Protein AF-A0A9P8PKA0-F1 (afdb_monomer_lite)

Secondary structure (DSSP, 8-state):
-HHHHHHHHHHHHHHH-SS-TTHHHHHHHHHHHHHHHHHHHHHHTTSS-TTSHHHHHHHHHHHHHHHHHHHHHHHHHHHTTTSS-TT-HHHHHHHHHHHHHHHHHHHHHHHHHHTT--TTS-TT--HHHHIIIIIIHHHHHHHHHHHHHHIIIIISS--HHHHHHHHHHHHHHHHHHHHHHTSHHHHHHHTTTS--HHHHHHHHHHHHHHHHHHHHHHHS--HHHHHHH-SEETTTEEHHHHHHT--

Radius of gyration: 20.78 Å; chains: 1; bounding box: 60×28×64 Å

Organism: NCBI:txid460523

InterPro domains:
  IPR022057 Chitin synthase export chaperone [PF12271] (3-225)
  IPR022057 Chitin synthase export chaperone [PTHR35329] (3-225)

Sequence (247 aa):
MSSLIVALMIIYNVRLRYTAVGRKEMLTFFWSFIMFTVSCIVVDTGVSPSGSSTYAYFVSFQIAMNGVCCWTLFFAGLSSLNLWDDGSLHTMAAMFGSSFGVFVLNYVVAILTFNNWTSIINTAETIPLFVLYFIFNGLLLFMYLLCQLFICFVTLVLNWWAIEALCLSVFFFVAAECLLYVFSYDICTSLSHYADGLIFSTLSNLFAIMMVYKYWDIITFDDDEYIRYTEVVPGVGYKEEAQALLN

Foldseek 3Di:
DVLLVVLVVLLVVLVVADQFQLSVLVNVLSVLVNQLVVLCCCLVVPVPPPPDPCNLQSVLQNLLSLQLNLLSLLLSLVSLVVPDDTPDPVSVVCSVVVSVVSSCQSSVLSSCLVVVVDPVQDVVCNPVNCCSRPVVSVVSNVSSLVSQVCCCVPVVPNDPVLVVLLVLLVVLQVVLVCLQPPCQVVVCVVVVNPDGSNVVSVVSNSSSVVSVSVSSVVSRDRPVVCLVPPQADVPQGGSVSVVVVVD

Structure (mmCIF, N/CA/C/O backbone):
data_AF-A0A9P8PKA0-F1
#
_entry.id   AF-A0A9P8PKA0-F1
#
loop_
_atom_site.group_PDB
_atom_site.id
_atom_site.type_symbol
_atom_site.label_atom_id
_atom_site.label_alt_id
_atom_site.label_comp_id
_atom_site.label_asym_id
_atom_site.label_entity_id
_atom_site.label_seq_id
_atom_site.pdbx_PDB_ins_code
_atom_site.Cartn_x
_atom_site.Cartn_y
_atom_site.Cartn_z
_atom_site.occupancy
_atom_site.B_iso_or_equiv
_atom_site.auth_seq_id
_atom_site.auth_comp_id
_atom_site.auth_asym_id
_atom_site.auth_atom_id
_atom_site.pdbx_PDB_model_num
ATOM 1 N N . MET A 1 1 ? -3.137 9.121 -12.135 1.00 58.59 1 MET A N 1
ATOM 2 C CA . MET A 1 1 ? -3.670 10.433 -11.683 1.00 58.59 1 MET A CA 1
ATOM 3 C C . MET A 1 1 ? -4.997 10.307 -10.936 1.00 58.59 1 MET A C 1
ATOM 5 O O . MET A 1 1 ? -5.113 10.892 -9.868 1.00 58.59 1 MET A O 1
ATOM 9 N N . SER A 1 2 ? -5.971 9.532 -11.431 1.00 69.19 2 SER A N 1
ATOM 10 C CA . SER A 1 2 ? -7.252 9.266 -10.742 1.00 69.19 2 SER A CA 1
ATOM 11 C C . SER A 1 2 ? -7.089 8.699 -9.323 1.00 69.19 2 SER A C 1
ATOM 13 O O . SER A 1 2 ? -7.818 9.092 -8.416 1.00 69.19 2 SER A O 1
ATOM 15 N N . SER A 1 3 ? -6.081 7.853 -9.105 1.00 77.44 3 SER A N 1
ATOM 16 C CA . SER A 1 3 ? -5.769 7.259 -7.801 1.00 77.44 3 SER A CA 1
ATOM 17 C C . SER A 1 3 ? -5.413 8.270 -6.705 1.00 77.44 3 SER A C 1
ATOM 19 O O . SER A 1 3 ? -5.780 8.055 -5.555 1.00 77.44 3 SER A O 1
ATOM 21 N N . LEU A 1 4 ? -4.770 9.397 -7.039 1.00 83.12 4 LEU A N 1
ATOM 22 C CA . LEU A 1 4 ? -4.415 10.427 -6.051 1.00 83.12 4 LEU A CA 1
ATOM 23 C C . LEU A 1 4 ? -5.645 11.154 -5.510 1.00 83.12 4 LEU A C 1
ATOM 25 O O . LEU A 1 4 ? -5.743 11.388 -4.310 1.00 83.12 4 LEU A O 1
ATOM 29 N N . ILE A 1 5 ? -6.589 11.496 -6.389 1.00 84.12 5 ILE A N 1
ATOM 30 C CA . ILE A 1 5 ? -7.813 12.211 -6.006 1.00 84.12 5 ILE A CA 1
ATOM 31 C C . ILE A 1 5 ? -8.643 11.336 -5.065 1.00 84.12 5 ILE A C 1
ATOM 33 O O . ILE A 1 5 ? -9.076 11.793 -4.010 1.00 84.12 5 ILE A O 1
ATOM 37 N N . VAL A 1 6 ? -8.812 10.061 -5.422 1.00 83.81 6 VAL A N 1
ATOM 38 C CA . VAL A 1 6 ? -9.551 9.096 -4.602 1.00 83.81 6 VAL A CA 1
ATOM 39 C C . VAL A 1 6 ? -8.832 8.836 -3.277 1.00 83.81 6 VAL A C 1
ATOM 41 O O . VAL A 1 6 ? -9.482 8.848 -2.237 1.00 83.81 6 VAL A O 1
ATOM 44 N N . ALA A 1 7 ? -7.502 8.690 -3.269 1.00 82.38 7 ALA A N 1
ATOM 45 C CA . ALA A 1 7 ? -6.740 8.531 -2.028 1.00 82.38 7 ALA A CA 1
ATOM 46 C C . ALA A 1 7 ? -6.883 9.747 -1.094 1.00 82.38 7 ALA A C 1
ATOM 48 O O . ALA A 1 7 ? -7.086 9.580 0.106 1.00 82.38 7 ALA A O 1
ATOM 49 N N . LEU A 1 8 ? -6.848 10.972 -1.629 1.00 85.81 8 LEU A N 1
ATOM 50 C CA . LEU A 1 8 ? -7.075 12.191 -0.844 1.00 85.81 8 LEU A CA 1
ATOM 51 C C . LEU A 1 8 ? -8.503 12.267 -0.288 1.00 85.81 8 LEU A C 1
ATOM 53 O O . LEU A 1 8 ? -8.685 12.647 0.868 1.00 85.81 8 LEU A O 1
ATOM 57 N N . MET A 1 9 ? -9.505 11.871 -1.079 1.00 83.88 9 MET A N 1
ATOM 58 C CA . MET A 1 9 ? -10.894 11.776 -0.624 1.00 83.88 9 MET A CA 1
ATOM 59 C C . MET A 1 9 ? -11.046 10.749 0.506 1.00 83.88 9 MET A C 1
ATOM 61 O O . MET A 1 9 ? -11.699 11.033 1.507 1.00 83.88 9 MET A O 1
ATOM 65 N N . ILE A 1 10 ? -10.404 9.584 0.387 1.00 84.00 10 ILE A N 1
ATOM 66 C CA . ILE A 1 10 ? -10.392 8.559 1.436 1.00 84.00 10 ILE A CA 1
ATOM 67 C C . ILE A 1 10 ? -9.754 9.110 2.715 1.00 84.00 10 ILE A C 1
ATOM 69 O O . ILE A 1 10 ? -10.352 9.007 3.781 1.00 84.00 10 ILE A O 1
ATOM 73 N N . ILE A 1 11 ? -8.592 9.766 2.626 1.00 83.69 11 ILE A N 1
ATOM 74 C CA . ILE A 1 11 ? -7.935 10.377 3.795 1.00 83.69 11 ILE A CA 1
ATOM 75 C C . ILE A 1 11 ? -8.840 11.416 4.461 1.00 83.69 11 ILE A C 1
ATOM 77 O O . ILE A 1 11 ? -8.885 11.486 5.690 1.00 83.69 11 ILE A O 1
ATOM 81 N N . TYR A 1 12 ? -9.558 12.219 3.674 1.00 82.12 12 TYR A N 1
ATOM 82 C CA . TYR A 1 12 ? -10.531 13.165 4.209 1.00 82.12 12 TYR A CA 1
ATOM 83 C C . TYR A 1 12 ? -11.628 12.444 5.004 1.00 82.12 12 TYR A C 1
ATOM 85 O O . TYR A 1 12 ? -11.850 12.792 6.161 1.00 82.12 12 TYR A O 1
ATOM 93 N N . ASN A 1 13 ? -12.231 11.390 4.447 1.00 81.38 13 ASN A N 1
ATOM 94 C CA . ASN A 1 13 ? -13.275 10.616 5.127 1.00 81.38 13 ASN A CA 1
ATOM 95 C C . ASN A 1 13 ? -12.764 9.918 6.398 1.00 81.38 13 ASN A C 1
ATOM 97 O O . ASN A 1 13 ? -13.424 9.963 7.431 1.00 81.38 13 ASN A O 1
ATOM 101 N N . VAL A 1 14 ? -11.559 9.343 6.367 1.00 79.81 14 VAL A N 1
ATOM 102 C CA . VAL A 1 14 ? -10.935 8.707 7.542 1.00 79.81 14 VAL A CA 1
ATOM 103 C C . VAL A 1 14 ? -10.695 9.723 8.665 1.00 79.81 14 VAL A C 1
ATOM 105 O O . VAL A 1 14 ? -10.833 9.397 9.842 1.00 79.81 14 VAL A O 1
ATOM 108 N N . ARG A 1 15 ? -10.350 10.975 8.331 1.00 78.69 15 ARG A N 1
ATOM 109 C CA . ARG A 1 15 ? -10.137 12.038 9.328 1.00 78.69 15 ARG A CA 1
ATOM 110 C C . ARG A 1 15 ? -11.421 12.514 10.000 1.00 78.69 15 ARG A C 1
ATOM 112 O O . ARG A 1 15 ? -11.329 13.026 11.113 1.00 78.69 15 ARG A O 1
ATOM 119 N N . LEU A 1 16 ? -12.572 12.363 9.345 1.00 72.94 16 LEU A N 1
ATOM 120 C CA . LEU A 1 16 ? -13.867 12.742 9.913 1.00 72.94 16 LEU A CA 1
ATOM 121 C C . LEU A 1 16 ? -14.305 11.806 11.051 1.00 72.94 16 LEU A C 1
ATOM 123 O O . LEU A 1 16 ? -15.065 12.237 11.913 1.00 72.94 16 LEU A O 1
ATOM 127 N N . ARG A 1 17 ? -13.797 10.566 11.099 1.00 68.06 17 ARG A N 1
ATOM 128 C CA . ARG A 1 17 ? -14.057 9.623 12.197 1.00 68.06 17 ARG A CA 1
ATOM 129 C C . ARG A 1 17 ? -13.023 9.815 13.312 1.00 68.06 17 ARG A C 1
ATOM 131 O O . ARG A 1 17 ? -11.819 9.640 13.096 1.00 68.06 17 ARG A O 1
ATOM 138 N N . TYR A 1 18 ? -13.458 10.230 14.504 1.00 58.41 18 TYR A N 1
ATOM 139 C CA . TYR A 1 18 ? -12.552 10.568 15.617 1.00 58.41 18 TYR A CA 1
ATOM 140 C C . TYR A 1 18 ? -12.293 9.416 16.592 1.00 58.41 18 TYR A C 1
ATOM 142 O O . TYR A 1 18 ? -11.209 9.375 17.176 1.00 58.41 18 TYR A O 1
ATOM 150 N N . THR A 1 19 ? -13.238 8.485 16.699 1.00 59.94 19 THR A N 1
ATOM 151 C CA . THR A 1 19 ? -13.269 7.351 17.641 1.00 59.94 19 THR A CA 1
ATOM 152 C C . THR A 1 19 ? -12.829 6.024 17.027 1.00 59.94 19 THR A C 1
ATOM 154 O O . THR A 1 19 ? -12.662 5.046 17.740 1.00 59.94 19 THR A O 1
ATOM 157 N N . ALA A 1 20 ? -12.586 5.991 15.715 1.00 67.69 20 ALA A N 1
ATOM 158 C CA . ALA A 1 20 ? -12.213 4.778 15.001 1.00 67.69 20 ALA A CA 1
ATOM 159 C C . ALA A 1 20 ? -10.889 4.158 15.505 1.00 67.69 20 ALA A C 1
ATOM 161 O O . ALA A 1 20 ? -9.826 4.797 15.492 1.00 67.69 20 ALA A O 1
ATOM 162 N N . VAL A 1 21 ? -10.970 2.884 15.889 1.00 71.50 21 VAL A N 1
ATOM 163 C CA . VAL A 1 21 ? -9.862 1.995 16.270 1.00 71.50 21 VAL A CA 1
ATOM 164 C C . VAL A 1 21 ? -8.869 1.853 15.102 1.00 71.50 21 VAL A C 1
ATOM 166 O O . VAL A 1 21 ? -9.261 1.772 13.937 1.00 71.50 21 VAL A O 1
ATOM 169 N N . GLY A 1 22 ? -7.560 1.887 15.374 1.00 76.31 22 GLY A N 1
ATOM 170 C CA . GLY A 1 22 ? -6.522 1.730 14.338 1.00 76.31 22 GLY A CA 1
ATOM 171 C C . GLY A 1 22 ? -6.449 2.849 13.279 1.00 76.31 22 GLY A C 1
ATOM 172 O O . GLY A 1 22 ? -5.840 2.688 12.215 1.00 76.31 22 GLY A O 1
ATOM 173 N N . ARG A 1 23 ? -7.085 4.006 13.518 1.00 84.75 23 ARG A N 1
ATOM 174 C CA . ARG A 1 23 ? -7.153 5.112 12.544 1.00 84.75 23 ARG A CA 1
ATOM 175 C C . ARG A 1 23 ? -5.784 5.669 12.154 1.00 84.75 23 ARG A C 1
ATOM 177 O O . ARG A 1 23 ? -5.586 6.034 10.995 1.00 84.75 23 ARG A O 1
ATOM 184 N N . LYS A 1 24 ? -4.850 5.820 13.099 1.00 86.12 24 LYS A N 1
ATOM 185 C CA . LYS A 1 24 ? -3.539 6.443 12.815 1.00 86.12 24 LYS A CA 1
ATOM 186 C C . LYS A 1 24 ? -2.675 5.527 11.945 1.00 86.12 24 LYS A C 1
ATOM 188 O O . LYS A 1 24 ? -1.977 5.999 11.048 1.00 86.12 24 LYS A O 1
ATOM 193 N N . GLU A 1 25 ? -2.766 4.230 12.190 1.00 89.00 25 GLU A N 1
ATOM 194 C CA . GLU A 1 25 ? -2.115 3.148 11.468 1.00 89.00 25 GLU A CA 1
ATOM 195 C C . GLU A 1 25 ? -2.636 3.118 10.024 1.00 89.00 25 GLU A C 1
ATOM 197 O O . GLU A 1 25 ? -1.858 3.237 9.075 1.00 89.00 25 GLU A O 1
ATOM 202 N N . MET A 1 26 ? -3.963 3.101 9.854 1.00 89.06 26 MET A N 1
ATOM 203 C CA . MET A 1 26 ? -4.600 3.114 8.535 1.00 89.06 26 MET A CA 1
ATOM 204 C C . MET A 1 26 ? -4.335 4.420 7.761 1.00 89.06 26 MET A C 1
ATOM 206 O O . MET A 1 26 ? -4.060 4.398 6.561 1.00 89.06 26 MET A O 1
ATOM 210 N N . LEU A 1 27 ? -4.330 5.578 8.433 1.00 90.06 27 LEU A N 1
ATOM 211 C CA . LEU A 1 27 ? -3.917 6.844 7.812 1.00 90.06 27 LEU A CA 1
ATOM 212 C C . LEU A 1 27 ? -2.480 6.779 7.295 1.00 90.06 27 LEU A C 1
ATOM 214 O O . LEU A 1 27 ? -2.195 7.306 6.220 1.00 90.06 27 LEU A O 1
ATOM 218 N N . THR A 1 28 ? -1.577 6.152 8.047 1.00 91.06 28 THR A N 1
ATOM 219 C CA . THR A 1 28 ? -0.174 6.036 7.645 1.00 91.06 28 THR A CA 1
ATOM 220 C C . THR A 1 28 ? -0.032 5.152 6.404 1.00 91.06 28 THR A C 1
ATOM 222 O O . THR A 1 28 ? 0.705 5.527 5.494 1.00 91.06 28 THR A O 1
ATOM 225 N N . PHE A 1 29 ? -0.816 4.073 6.290 1.00 93.06 29 PHE A N 1
ATOM 226 C CA . PHE A 1 29 ? -0.927 3.293 5.051 1.00 93.06 29 PHE A CA 1
ATOM 227 C C . PHE A 1 29 ? -1.373 4.152 3.854 1.00 93.06 29 PHE A C 1
ATOM 229 O O . PHE A 1 29 ? -0.699 4.163 2.822 1.00 93.06 29 PHE A O 1
ATOM 236 N N . PHE A 1 30 ? -2.453 4.935 3.979 1.00 92.00 30 PHE A N 1
ATOM 237 C CA . PHE A 1 30 ? -2.916 5.783 2.871 1.00 92.00 30 PHE A CA 1
ATOM 238 C C . PHE A 1 30 ? -1.900 6.867 2.480 1.00 92.00 30 PHE A C 1
ATOM 240 O O . PHE A 1 30 ? -1.757 7.177 1.295 1.00 92.00 30 PHE A O 1
ATOM 247 N N . TRP A 1 31 ? -1.144 7.413 3.437 1.00 91.88 31 TRP A N 1
ATOM 248 C CA . TRP A 1 31 ? -0.029 8.316 3.135 1.00 91.88 31 TRP A CA 1
ATOM 249 C C . TRP A 1 31 ? 1.098 7.614 2.373 1.00 91.88 31 TRP A C 1
ATOM 251 O O . TRP A 1 31 ? 1.592 8.160 1.382 1.00 91.88 31 TRP A O 1
ATOM 261 N N . SER A 1 32 ? 1.476 6.397 2.773 1.00 92.69 32 SER A N 1
ATOM 262 C CA . SER A 1 32 ? 2.447 5.578 2.038 1.00 92.69 32 SER A CA 1
ATOM 263 C C . SER A 1 32 ? 1.963 5.247 0.622 1.00 92.69 32 SER A C 1
ATOM 265 O O . SER A 1 32 ? 2.745 5.337 -0.323 1.00 92.69 32 SER A O 1
ATOM 267 N N . PHE A 1 33 ? 0.670 4.966 0.441 1.00 92.38 33 PHE A N 1
ATOM 268 C CA . PHE A 1 33 ? 0.066 4.725 -0.872 1.00 92.38 33 PHE A CA 1
ATOM 269 C C . PHE A 1 33 ? 0.106 5.960 -1.788 1.00 92.38 33 PHE A C 1
ATOM 271 O O . PHE A 1 33 ? 0.378 5.835 -2.986 1.00 92.38 33 PHE A O 1
ATOM 278 N N . ILE A 1 34 ? -0.102 7.167 -1.247 1.00 92.06 34 ILE A N 1
ATOM 279 C CA . ILE A 1 34 ? 0.075 8.415 -2.009 1.00 92.06 34 ILE A CA 1
ATOM 280 C C . ILE A 1 34 ? 1.529 8.567 -2.452 1.00 92.06 34 ILE A C 1
ATOM 282 O O . ILE A 1 34 ? 1.776 8.831 -3.628 1.00 92.06 34 ILE A O 1
ATOM 286 N N . MET A 1 35 ? 2.491 8.361 -1.549 1.00 92.06 35 MET A N 1
ATOM 287 C CA . MET A 1 35 ? 3.918 8.450 -1.881 1.00 92.06 35 MET A CA 1
ATOM 288 C C . MET A 1 35 ? 4.318 7.438 -2.960 1.00 92.06 35 MET A C 1
ATOM 290 O O . MET A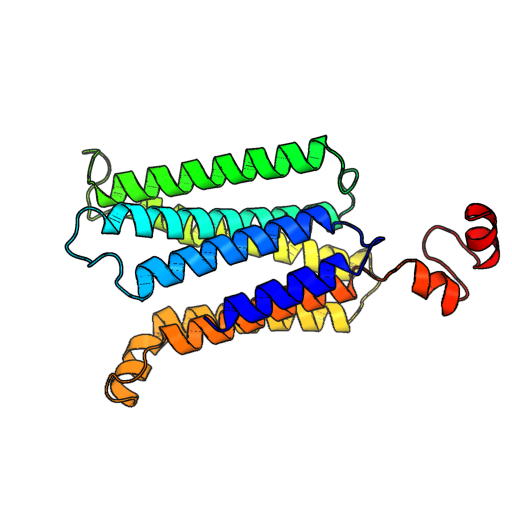 1 35 ? 5.026 7.789 -3.907 1.00 92.06 35 MET A O 1
ATOM 294 N N . PHE A 1 36 ? 3.811 6.207 -2.872 1.00 92.75 36 PHE A N 1
ATOM 295 C CA . PHE A 1 36 ? 3.975 5.193 -3.910 1.00 92.75 36 PHE A CA 1
ATOM 296 C C . PHE A 1 36 ? 3.377 5.651 -5.247 1.00 92.75 36 PHE A C 1
ATOM 298 O O . PHE A 1 36 ? 4.070 5.654 -6.260 1.00 92.75 36 PHE A O 1
ATOM 305 N N . THR A 1 37 ? 2.135 6.138 -5.247 1.00 91.56 37 THR A N 1
ATOM 306 C CA . THR A 1 37 ? 1.452 6.607 -6.463 1.00 91.56 37 THR A CA 1
ATOM 307 C C . THR A 1 37 ? 2.188 7.771 -7.130 1.00 91.56 37 THR A C 1
ATOM 309 O O . THR A 1 37 ? 2.315 7.798 -8.353 1.00 91.56 37 THR A O 1
ATOM 312 N N . VAL A 1 38 ? 2.694 8.731 -6.349 1.00 90.69 38 VAL A N 1
ATOM 313 C CA . VAL A 1 38 ? 3.516 9.837 -6.866 1.00 90.69 38 VAL A CA 1
ATOM 314 C C . VAL A 1 38 ? 4.794 9.299 -7.509 1.00 90.69 38 VAL A C 1
ATOM 316 O O . VAL A 1 38 ? 5.161 9.746 -8.593 1.00 90.69 38 VAL A O 1
ATOM 319 N N . SER A 1 39 ? 5.431 8.304 -6.889 1.00 90.00 39 SER A N 1
ATOM 320 C CA . SER A 1 39 ? 6.635 7.659 -7.429 1.00 90.00 39 SER A CA 1
ATOM 321 C C . SER A 1 39 ? 6.361 6.954 -8.757 1.00 90.00 39 SER A C 1
ATOM 323 O O . SER A 1 39 ? 7.117 7.148 -9.705 1.00 90.00 39 SER A O 1
ATOM 325 N N . CYS A 1 40 ? 5.253 6.210 -8.857 1.00 89.56 40 CYS A N 1
ATOM 326 C CA . CYS A 1 40 ? 4.830 5.582 -10.110 1.00 89.56 40 CYS A CA 1
ATOM 327 C C . CYS A 1 40 ? 4.601 6.625 -11.202 1.00 89.56 40 CYS A C 1
ATOM 329 O O . CYS A 1 40 ? 5.108 6.464 -12.298 1.00 89.56 40 CYS A O 1
ATOM 331 N N . ILE A 1 41 ? 3.933 7.748 -10.903 1.00 88.19 41 ILE A N 1
ATOM 332 C CA . ILE A 1 41 ? 3.726 8.808 -11.903 1.00 88.19 41 ILE A CA 1
ATOM 333 C C . ILE A 1 41 ? 5.065 9.324 -12.435 1.00 88.19 41 ILE A C 1
ATOM 335 O O . ILE A 1 41 ? 5.197 9.475 -13.645 1.00 88.19 41 ILE A O 1
ATOM 339 N N . VAL A 1 42 ? 6.055 9.571 -11.572 1.00 87.19 42 VAL A N 1
ATOM 340 C CA . VAL A 1 42 ? 7.383 10.055 -11.994 1.00 87.19 42 VAL A CA 1
ATOM 341 C C . VAL A 1 42 ? 8.073 9.062 -12.935 1.00 87.19 42 VAL A C 1
ATOM 343 O O . VAL A 1 42 ? 8.665 9.480 -13.932 1.00 87.19 42 VAL A O 1
ATOM 346 N N . VAL A 1 43 ? 7.983 7.763 -12.646 1.00 86.38 43 VAL A N 1
ATOM 347 C CA . VAL A 1 43 ? 8.599 6.711 -13.467 1.00 86.38 43 VAL A CA 1
ATOM 348 C C . VAL A 1 43 ? 7.813 6.485 -14.764 1.00 86.38 43 VAL A C 1
ATOM 350 O O . VAL A 1 43 ? 8.389 6.561 -15.848 1.00 86.38 43 VAL A O 1
ATOM 353 N N . ASP A 1 44 ? 6.496 6.306 -14.674 1.00 83.19 44 ASP A N 1
ATOM 354 C CA . ASP A 1 44 ? 5.621 5.921 -15.787 1.00 83.19 44 ASP A CA 1
ATOM 355 C C . ASP A 1 44 ? 5.414 7.052 -16.807 1.00 83.19 44 ASP A C 1
ATOM 357 O O . ASP A 1 44 ? 5.218 6.792 -17.992 1.00 83.19 44 ASP A O 1
ATOM 361 N N . THR A 1 45 ? 5.479 8.324 -16.389 1.00 82.06 45 THR A N 1
ATOM 362 C CA . THR A 1 45 ? 5.405 9.466 -17.327 1.00 82.06 45 THR A CA 1
ATOM 363 C C . THR A 1 45 ? 6.736 9.782 -18.012 1.00 82.06 45 THR A C 1
ATOM 365 O O . THR A 1 45 ? 6.814 10.731 -18.791 1.00 82.06 45 THR A O 1
ATOM 368 N N . GLY A 1 46 ? 7.785 8.993 -17.760 1.00 73.56 46 GLY A N 1
ATOM 369 C CA . GLY A 1 46 ? 9.072 9.144 -18.435 1.00 73.56 46 GLY A CA 1
ATOM 370 C C . GLY A 1 46 ? 9.846 10.399 -18.026 1.00 73.56 46 GLY A C 1
ATOM 371 O O . GLY A 1 46 ? 10.708 10.848 -18.781 1.00 73.56 46 GLY A O 1
ATOM 372 N N . VAL A 1 47 ? 9.583 10.960 -16.833 1.00 79.50 47 VAL A N 1
ATOM 373 C CA . VAL A 1 47 ? 10.370 12.084 -16.274 1.00 79.50 47 VAL A CA 1
ATOM 374 C C . VAL A 1 47 ? 11.849 11.702 -16.171 1.00 79.50 47 VAL A C 1
ATOM 376 O O . VAL A 1 47 ? 12.728 12.543 -16.356 1.00 79.50 47 VAL A O 1
ATOM 379 N N . SER A 1 48 ? 12.129 10.419 -15.928 1.00 75.94 48 SER A N 1
ATOM 380 C CA . SER A 1 48 ? 13.456 9.835 -16.085 1.00 75.94 48 SER A CA 1
ATOM 381 C C . SER A 1 48 ? 13.466 8.875 -17.280 1.00 75.94 48 SER A C 1
ATOM 383 O O . SER A 1 48 ? 12.837 7.820 -17.207 1.00 75.94 48 SER A O 1
ATOM 385 N N . PRO A 1 49 ? 14.161 9.207 -18.384 1.00 79.69 49 PRO A N 1
ATOM 386 C CA . PRO A 1 49 ? 14.306 8.295 -19.512 1.00 79.69 49 PRO A CA 1
ATOM 387 C C . PRO A 1 49 ? 15.031 7.015 -19.092 1.00 79.69 49 PRO A C 1
ATOM 389 O O . PRO A 1 49 ? 16.027 7.082 -18.372 1.00 79.69 49 PRO A O 1
ATOM 392 N N . SER A 1 50 ? 14.604 5.867 -19.616 1.00 72.06 50 SER A N 1
ATOM 393 C CA . SER A 1 50 ? 15.166 4.541 -19.302 1.00 72.06 50 SER A CA 1
ATOM 394 C C . SER A 1 50 ? 16.659 4.374 -19.629 1.00 72.06 50 SER A C 1
ATOM 396 O O . SER A 1 50 ? 17.295 3.453 -19.128 1.00 72.06 50 SER A O 1
ATOM 398 N N . GLY A 1 51 ? 17.238 5.271 -20.436 1.00 72.56 51 GLY A N 1
ATOM 399 C CA . GLY A 1 51 ? 18.679 5.325 -20.720 1.00 72.56 51 GLY A CA 1
ATOM 400 C C . GLY A 1 51 ? 19.499 6.220 -19.780 1.00 72.56 51 GLY A C 1
ATOM 401 O O . GLY A 1 51 ? 20.717 6.289 -19.924 1.00 72.56 51 GLY A O 1
ATOM 402 N N . SER A 1 52 ? 18.864 6.941 -18.849 1.00 81.19 52 SER A N 1
ATOM 403 C CA . SER A 1 52 ? 19.552 7.819 -17.898 1.00 81.19 52 SER A CA 1
ATOM 404 C C . SER A 1 52 ? 20.008 7.051 -16.660 1.00 81.19 52 SER A C 1
ATOM 406 O O . SER A 1 52 ? 19.280 6.211 -16.134 1.00 81.19 52 SER A O 1
ATOM 408 N N . SER A 1 53 ? 21.167 7.417 -16.108 1.00 79.81 53 SER A N 1
ATOM 409 C CA . SER A 1 53 ? 21.635 6.895 -14.816 1.00 79.81 53 SER A CA 1
ATOM 410 C C . SER A 1 53 ? 20.662 7.193 -13.671 1.00 79.81 53 SER A C 1
ATOM 412 O O . SER A 1 53 ? 20.626 6.461 -12.686 1.00 79.81 53 SER A O 1
ATOM 414 N N . THR A 1 54 ? 19.835 8.237 -13.797 1.00 84.94 54 THR A N 1
ATOM 415 C CA . THR A 1 54 ? 18.844 8.610 -12.779 1.00 84.94 54 THR A CA 1
ATOM 416 C C . THR A 1 54 ? 17.658 7.639 -12.716 1.00 84.94 54 THR A C 1
ATOM 418 O O . THR A 1 54 ? 17.016 7.540 -11.671 1.00 84.94 54 THR A O 1
ATOM 421 N N . TYR A 1 55 ? 17.390 6.881 -13.785 1.00 85.94 55 TYR A N 1
ATOM 422 C CA . TYR A 1 55 ? 16.240 5.975 -13.868 1.00 85.94 55 TYR A CA 1
ATOM 423 C C . TYR A 1 55 ? 16.286 4.895 -12.783 1.00 85.94 55 TYR A C 1
ATOM 425 O O . TYR A 1 55 ? 15.307 4.680 -12.069 1.00 85.94 55 TYR A O 1
ATOM 433 N N . ALA A 1 56 ? 17.463 4.300 -12.572 1.00 86.56 56 ALA A N 1
ATOM 434 C CA . ALA A 1 56 ? 17.683 3.280 -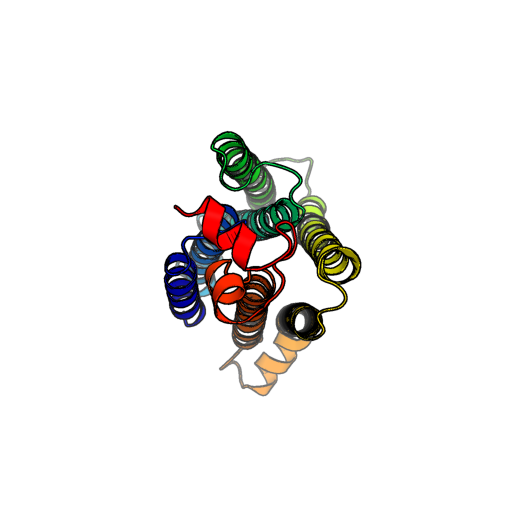11.550 1.00 86.56 56 ALA A CA 1
ATOM 435 C C . ALA A 1 56 ? 17.312 3.760 -10.135 1.00 86.56 56 ALA A C 1
ATOM 437 O O . ALA A 1 56 ? 16.747 2.997 -9.352 1.00 86.56 56 ALA A O 1
ATOM 438 N N . TYR A 1 57 ? 17.583 5.027 -9.808 1.00 89.25 57 TYR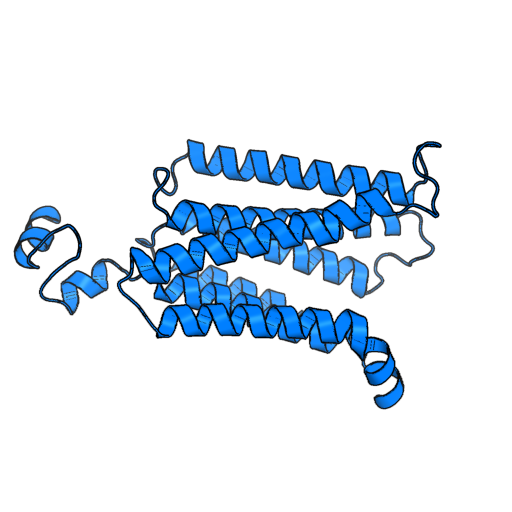 A N 1
ATOM 439 C CA . TYR A 1 57 ? 17.276 5.597 -8.494 1.00 89.25 57 TYR A CA 1
ATOM 440 C C . TYR A 1 57 ? 15.769 5.769 -8.284 1.00 89.25 57 TYR A C 1
ATOM 442 O O . TYR A 1 57 ? 15.250 5.398 -7.232 1.00 89.25 57 TYR A O 1
ATOM 450 N N . PHE A 1 58 ? 15.055 6.284 -9.289 1.00 90.69 58 PHE A N 1
ATOM 451 C CA . PHE A 1 58 ? 13.605 6.474 -9.201 1.00 90.69 58 PHE A CA 1
ATOM 452 C C . PHE A 1 58 ? 12.844 5.146 -9.174 1.00 90.69 58 PHE A C 1
ATOM 454 O O . PHE A 1 58 ? 11.935 4.985 -8.361 1.00 90.69 58 PHE A O 1
ATOM 461 N N . VAL A 1 59 ? 13.257 4.166 -9.980 1.00 90.12 59 VAL A N 1
ATOM 462 C CA . VAL A 1 59 ? 12.657 2.823 -9.958 1.00 90.12 59 VAL A CA 1
ATOM 463 C C . VAL A 1 59 ? 12.937 2.119 -8.629 1.00 90.12 59 VAL A C 1
ATOM 465 O O . VAL A 1 59 ? 12.030 1.537 -8.038 1.00 90.12 59 VAL A O 1
ATOM 468 N N . SER A 1 60 ? 14.158 2.229 -8.092 1.00 90.81 60 SER A N 1
ATOM 469 C CA . SER A 1 60 ? 14.481 1.686 -6.762 1.00 90.81 60 SER A CA 1
ATOM 470 C C . SER A 1 60 ? 13.618 2.309 -5.666 1.00 90.81 60 SER A C 1
ATOM 472 O O . SER A 1 60 ? 13.167 1.612 -4.758 1.00 90.81 60 SER A O 1
ATOM 474 N N . PHE A 1 61 ? 13.348 3.614 -5.758 1.00 93.12 61 PHE A N 1
ATOM 475 C CA . PHE A 1 61 ? 12.460 4.316 -4.834 1.00 93.12 61 PHE A CA 1
ATOM 476 C C . PHE A 1 61 ? 11.011 3.826 -4.941 1.00 93.12 61 PHE A C 1
ATOM 478 O O . PHE A 1 61 ? 10.382 3.556 -3.919 1.00 93.12 61 PHE A O 1
ATOM 485 N N . GLN A 1 62 ? 10.494 3.649 -6.159 1.00 92.81 62 GLN A N 1
ATOM 486 C CA . GLN A 1 62 ? 9.157 3.101 -6.405 1.00 92.81 62 GLN A CA 1
ATOM 487 C C . GLN A 1 62 ? 9.010 1.683 -5.832 1.00 92.81 62 GLN A C 1
ATOM 489 O O . GLN A 1 62 ? 8.032 1.397 -5.140 1.00 92.81 62 GLN A O 1
ATOM 494 N N . ILE A 1 63 ? 10.001 0.814 -6.059 1.00 92.25 63 ILE A N 1
ATOM 495 C CA . ILE A 1 63 ? 10.049 -0.551 -5.511 1.00 92.25 63 ILE A CA 1
ATOM 496 C C . ILE A 1 63 ? 10.053 -0.521 -3.978 1.00 92.25 63 ILE A C 1
ATOM 498 O O . ILE A 1 63 ? 9.290 -1.247 -3.339 1.00 92.25 63 ILE A O 1
ATOM 502 N N . ALA A 1 64 ? 10.865 0.350 -3.378 1.00 94.06 64 ALA A N 1
ATOM 503 C CA . ALA A 1 64 ? 10.924 0.498 -1.931 1.00 94.06 64 ALA A CA 1
ATOM 504 C C . ALA A 1 64 ? 9.600 0.996 -1.339 1.00 94.06 64 ALA A C 1
ATOM 506 O O . ALA A 1 64 ? 9.140 0.460 -0.330 1.00 94.06 64 ALA A O 1
ATOM 507 N N . MET A 1 65 ? 8.948 1.961 -1.990 1.00 94.50 65 MET A N 1
ATOM 508 C CA . MET A 1 65 ? 7.634 2.454 -1.574 1.00 94.50 65 MET A CA 1
ATOM 509 C C . MET A 1 65 ? 6.539 1.389 -1.692 1.00 94.50 65 MET A C 1
ATOM 511 O O . MET A 1 65 ? 5.657 1.351 -0.836 1.00 94.50 65 MET A O 1
ATOM 515 N N . ASN A 1 66 ? 6.617 0.483 -2.673 1.00 93.81 66 ASN A N 1
ATOM 516 C CA . ASN A 1 66 ? 5.701 -0.658 -2.752 1.00 93.81 66 ASN A CA 1
ATOM 517 C C . ASN A 1 66 ? 5.818 -1.567 -1.515 1.00 93.81 66 ASN A C 1
ATOM 519 O O . ASN A 1 66 ? 4.814 -1.919 -0.896 1.00 93.81 66 ASN A O 1
ATOM 523 N N . GLY A 1 67 ? 7.051 -1.884 -1.104 1.00 93.75 67 GLY A N 1
ATOM 524 C CA . GLY A 1 67 ? 7.299 -2.690 0.095 1.00 93.75 67 GLY A CA 1
ATOM 525 C C . GLY A 1 67 ? 6.819 -2.014 1.381 1.00 93.75 67 GLY A C 1
ATOM 526 O O . GLY A 1 67 ? 6.201 -2.655 2.230 1.00 93.75 67 GLY A O 1
ATOM 527 N N . VAL A 1 68 ? 7.019 -0.697 1.506 1.00 95.56 68 VAL A N 1
ATOM 528 C CA . VAL A 1 68 ? 6.480 0.095 2.627 1.00 95.56 68 VAL A CA 1
ATOM 529 C C . VAL A 1 68 ? 4.952 0.082 2.642 1.00 95.56 68 VAL A C 1
ATOM 531 O O . VAL A 1 68 ? 4.351 -0.029 3.708 1.00 95.56 68 VAL A O 1
ATOM 534 N N . CYS A 1 69 ? 4.310 0.171 1.477 1.00 94.31 69 CYS A N 1
ATOM 535 C CA . CYS A 1 69 ? 2.855 0.104 1.356 1.00 94.31 69 CYS A CA 1
ATOM 536 C C . CYS A 1 69 ? 2.320 -1.249 1.858 1.00 94.31 69 CYS A C 1
ATOM 538 O O . CYS A 1 69 ? 1.423 -1.290 2.697 1.00 94.31 69 CYS A O 1
ATOM 540 N N . CYS A 1 70 ? 2.941 -2.357 1.437 1.00 94.62 70 CYS A N 1
ATOM 541 C CA . CYS A 1 70 ? 2.572 -3.701 1.894 1.00 94.62 70 CYS A CA 1
ATOM 542 C C . CYS A 1 70 ? 2.808 -3.884 3.403 1.00 94.62 70 CYS A C 1
ATOM 544 O O . CYS A 1 70 ? 1.970 -4.456 4.100 1.00 94.62 70 CYS A O 1
ATOM 546 N N . TRP A 1 71 ? 3.923 -3.364 3.926 1.00 95.31 71 TRP A N 1
ATOM 547 C CA . TRP A 1 71 ? 4.249 -3.436 5.352 1.00 95.31 71 TRP A CA 1
ATOM 548 C C . TRP A 1 71 ? 3.286 -2.626 6.220 1.00 95.31 71 TRP A C 1
ATOM 550 O O . TRP A 1 71 ? 2.793 -3.129 7.226 1.00 95.31 71 TRP A O 1
ATOM 560 N N . THR A 1 72 ? 2.992 -1.384 5.835 1.00 94.25 72 THR A N 1
ATOM 561 C CA . THR A 1 72 ? 2.067 -0.523 6.586 1.00 94.25 72 THR A CA 1
ATOM 562 C C . THR A 1 72 ? 0.639 -1.061 6.554 1.00 94.25 72 THR A C 1
ATOM 564 O O . THR A 1 72 ? -0.042 -0.986 7.575 1.00 94.25 72 THR A O 1
ATOM 567 N N . LEU A 1 73 ? 0.211 -1.683 5.447 1.00 93.69 73 LEU A N 1
ATOM 568 C CA . LEU A 1 73 ? -1.071 -2.388 5.371 1.00 93.69 73 LEU A CA 1
ATOM 569 C C . LEU A 1 73 ? -1.120 -3.589 6.321 1.00 93.69 73 LEU A C 1
ATOM 571 O O . LEU A 1 73 ? -2.070 -3.737 7.087 1.00 93.69 73 LEU A O 1
ATOM 575 N N . PHE A 1 74 ? -0.078 -4.424 6.307 1.00 93.81 74 PHE A N 1
ATOM 576 C CA . PHE A 1 74 ? 0.041 -5.556 7.223 1.00 93.81 74 PHE A CA 1
ATOM 577 C C . PHE A 1 74 ? 0.019 -5.106 8.687 1.00 93.81 74 PHE A C 1
ATOM 579 O O . PHE A 1 74 ? -0.742 -5.650 9.485 1.00 93.81 74 PHE A O 1
ATOM 586 N N . PHE A 1 75 ? 0.783 -4.067 9.028 1.00 92.06 75 PHE A N 1
ATOM 587 C CA . PHE A 1 75 ? 0.835 -3.516 10.379 1.00 92.06 75 PHE A CA 1
ATOM 588 C C . PHE A 1 75 ? -0.523 -2.955 10.831 1.00 92.06 75 PHE A C 1
ATOM 590 O O . PHE A 1 75 ? -0.960 -3.244 11.942 1.00 92.06 75 PHE A O 1
ATOM 597 N N . ALA A 1 76 ? -1.227 -2.222 9.960 1.00 89.56 76 ALA A N 1
ATOM 598 C CA . ALA A 1 76 ? -2.589 -1.753 10.232 1.00 89.56 76 ALA A CA 1
ATOM 599 C C . ALA A 1 76 ? -3.577 -2.919 10.423 1.00 89.56 76 ALA A C 1
ATOM 601 O O . ALA A 1 76 ? -4.519 -2.835 11.208 1.00 89.56 76 ALA A O 1
ATOM 602 N N . GLY A 1 77 ? -3.351 -4.046 9.742 1.00 87.19 77 GLY A N 1
ATOM 603 C CA . GLY A 1 77 ? -4.141 -5.248 9.973 1.00 87.19 77 GLY A CA 1
ATOM 604 C C . GLY A 1 77 ? -3.853 -5.941 11.301 1.00 87.19 77 GLY A C 1
ATOM 605 O O . GLY A 1 77 ? -4.776 -6.453 11.927 1.00 87.19 77 GLY A O 1
ATOM 606 N N . LEU A 1 78 ? -2.602 -5.915 11.764 1.00 87.75 78 LEU A N 1
ATOM 607 C CA . LEU A 1 78 ? -2.238 -6.436 13.081 1.00 87.75 78 LEU A CA 1
ATOM 608 C C . LEU A 1 78 ? -2.793 -5.578 14.223 1.00 87.75 78 LEU A C 1
ATOM 610 O O . LEU A 1 78 ? -3.190 -6.140 15.240 1.00 87.75 78 LEU A O 1
ATOM 614 N N . SER A 1 79 ? -2.858 -4.250 14.071 1.00 84.12 79 SER A N 1
ATOM 615 C CA . SER A 1 79 ? -3.468 -3.393 15.102 1.00 84.12 79 SER A CA 1
ATOM 616 C C . SER A 1 79 ? -4.954 -3.709 15.287 1.00 84.12 79 SER A C 1
ATOM 618 O O . SER A 1 79 ? -5.452 -3.694 16.403 1.00 84.12 79 SER A O 1
ATOM 620 N N . SER A 1 80 ? -5.633 -4.150 14.222 1.00 78.19 80 SER A N 1
ATOM 621 C CA . SER A 1 80 ? -7.041 -4.577 14.272 1.00 78.19 80 SER A CA 1
ATOM 622 C C . SER A 1 80 ? -7.284 -5.824 15.149 1.00 78.19 80 SER A C 1
ATOM 624 O O . SER A 1 80 ? -8.429 -6.152 15.449 1.00 78.19 80 SER A O 1
ATOM 626 N N . LEU A 1 81 ? -6.228 -6.538 15.568 1.00 80.06 81 LEU A N 1
ATOM 627 C CA . LEU A 1 81 ? -6.305 -7.676 16.495 1.00 80.06 81 LEU A CA 1
ATOM 628 C C . LEU A 1 81 ? -6.234 -7.263 17.978 1.00 80.06 81 LEU A C 1
ATOM 630 O O . LEU A 1 81 ? -6.205 -8.145 18.835 1.00 80.06 81 LEU A O 1
ATOM 634 N N . ASN A 1 82 ? -6.177 -5.962 18.294 1.00 78.88 82 ASN A N 1
ATOM 635 C CA . ASN A 1 82 ? -6.006 -5.435 19.656 1.00 78.88 82 ASN A CA 1
ATOM 636 C C . ASN A 1 82 ? -4.780 -6.019 20.391 1.00 78.88 82 ASN A C 1
ATOM 638 O O . ASN A 1 82 ? -4.798 -6.208 21.606 1.00 78.88 82 ASN A O 1
ATOM 642 N N . LEU A 1 83 ? -3.704 -6.348 19.660 1.00 73.19 83 LEU A N 1
ATOM 643 C CA . LEU A 1 83 ? -2.478 -6.907 20.254 1.00 73.19 83 LEU A CA 1
ATOM 644 C C . LEU A 1 83 ? -1.686 -5.872 21.068 1.00 73.19 83 LEU A C 1
ATOM 646 O O . LEU A 1 83 ? -0.906 -6.247 21.944 1.00 73.19 83 LEU A O 1
ATOM 650 N N . TRP A 1 84 ? -1.869 -4.586 20.766 1.00 77.06 84 TRP A N 1
ATOM 651 C CA . TRP A 1 84 ? -1.218 -3.460 21.432 1.00 77.06 84 TRP A CA 1
ATOM 652 C C . TRP A 1 84 ? -2.196 -2.296 21.545 1.00 77.06 84 TRP A C 1
ATOM 654 O O . TRP A 1 84 ? -3.152 -2.222 20.778 1.00 77.06 84 TRP A O 1
ATOM 664 N N . ASP A 1 85 ? -1.909 -1.363 22.450 1.00 76.06 85 ASP A N 1
ATOM 665 C CA . ASP A 1 85 ? -2.711 -0.151 22.599 1.00 76.06 85 ASP A CA 1
ATOM 666 C C . ASP A 1 85 ? -2.674 0.690 21.311 1.00 76.06 85 ASP A C 1
ATOM 668 O O . ASP A 1 85 ? -1.609 1.170 20.880 1.00 76.06 85 ASP A O 1
ATOM 672 N N . ASP A 1 86 ? -3.846 0.876 20.705 1.00 68.00 86 ASP A N 1
ATOM 673 C CA . ASP A 1 86 ? -4.013 1.617 19.458 1.00 68.00 86 ASP A CA 1
ATOM 674 C C . ASP A 1 86 ? -3.543 3.063 19.578 1.00 68.00 86 ASP A C 1
ATOM 676 O O . ASP A 1 86 ? -3.816 3.776 20.549 1.00 68.00 86 ASP A O 1
ATOM 680 N N . GLY A 1 87 ? -2.826 3.542 18.560 1.00 69.44 87 GLY A N 1
ATOM 681 C CA . GLY A 1 87 ? -2.403 4.936 18.492 1.00 69.44 87 GLY A CA 1
ATOM 682 C C . GLY A 1 87 ? -1.443 5.388 19.599 1.00 69.44 87 GLY A C 1
ATOM 683 O O . GLY A 1 87 ? -1.181 6.601 19.681 1.00 69.44 87 GLY A O 1
ATOM 684 N N . SER A 1 88 ? -0.912 4.455 20.402 1.00 84.31 88 SER A N 1
ATOM 685 C CA . SER A 1 88 ? 0.166 4.684 21.364 1.00 84.31 88 SER A CA 1
ATOM 686 C C . SER A 1 88 ? 1.415 5.204 20.653 1.00 84.31 88 SER A C 1
ATOM 688 O O . SER A 1 88 ? 1.741 4.804 19.530 1.00 84.31 88 SER A O 1
ATOM 690 N N . LEU A 1 89 ? 2.144 6.108 21.313 1.00 85.25 89 LEU A N 1
ATOM 691 C CA . LEU A 1 89 ? 3.373 6.689 20.766 1.00 85.25 89 LEU A CA 1
ATOM 692 C C . LEU A 1 89 ? 4.413 5.603 20.450 1.00 85.25 89 LEU A C 1
ATOM 694 O O . LEU A 1 89 ? 5.121 5.699 19.449 1.00 85.25 89 LEU A O 1
ATOM 698 N N . HIS A 1 90 ? 4.458 4.547 21.266 1.00 85.62 90 HIS A N 1
ATOM 699 C CA . HIS A 1 90 ? 5.348 3.408 21.058 1.00 85.62 90 HIS A CA 1
ATOM 700 C C . HIS A 1 90 ? 4.986 2.622 19.793 1.00 85.62 90 HIS A C 1
ATOM 702 O O . HIS A 1 90 ? 5.870 2.338 18.986 1.00 85.62 90 HIS A O 1
ATOM 708 N N . THR A 1 91 ? 3.699 2.338 19.581 1.00 85.69 91 THR A N 1
ATOM 709 C CA . THR A 1 91 ? 3.194 1.618 18.401 1.00 85.69 91 THR A CA 1
ATOM 710 C C . THR A 1 91 ? 3.454 2.408 17.120 1.00 85.69 91 THR A C 1
ATOM 712 O O . THR A 1 91 ? 3.992 1.870 16.155 1.00 85.69 91 THR A O 1
ATOM 715 N N . MET A 1 92 ? 3.181 3.716 17.135 1.00 88.12 92 MET A N 1
ATOM 716 C CA . MET A 1 92 ? 3.473 4.608 16.008 1.00 88.12 92 MET A CA 1
ATOM 717 C C . MET A 1 92 ? 4.971 4.667 15.697 1.00 88.12 92 MET A C 1
ATOM 719 O O . MET A 1 92 ? 5.372 4.542 14.541 1.00 88.12 92 MET A O 1
ATOM 723 N N . ALA A 1 93 ? 5.820 4.822 16.716 1.00 90.00 93 ALA A N 1
ATOM 724 C CA . ALA A 1 93 ? 7.267 4.851 16.527 1.00 90.00 93 ALA A CA 1
ATOM 725 C C . ALA A 1 93 ? 7.798 3.519 15.972 1.00 90.00 93 ALA A C 1
ATOM 727 O O . ALA A 1 93 ? 8.631 3.524 15.065 1.00 90.00 93 ALA A O 1
ATOM 728 N N . ALA A 1 94 ? 7.285 2.386 16.460 1.00 89.88 94 ALA A N 1
ATOM 729 C CA . ALA A 1 94 ? 7.620 1.064 15.941 1.00 89.88 94 ALA A CA 1
ATOM 730 C C . ALA A 1 94 ? 7.173 0.898 14.481 1.00 89.88 94 ALA A C 1
ATOM 732 O O . ALA A 1 94 ? 7.933 0.377 13.662 1.00 89.88 94 ALA A O 1
ATOM 733 N N . MET A 1 95 ? 5.987 1.394 14.124 1.00 90.38 95 MET A N 1
ATOM 734 C CA . MET A 1 95 ? 5.473 1.375 12.756 1.00 90.38 95 MET A CA 1
ATOM 735 C C . MET A 1 95 ? 6.354 2.197 11.809 1.00 90.38 95 MET A C 1
ATOM 737 O O . MET A 1 95 ? 6.771 1.690 10.767 1.00 90.38 95 MET A O 1
ATOM 741 N N . PHE A 1 96 ? 6.696 3.438 12.167 1.00 92.75 96 PHE A N 1
ATOM 742 C CA . PHE A 1 96 ? 7.572 4.276 11.343 1.00 92.75 96 PHE A CA 1
ATOM 743 C C . PHE A 1 96 ? 8.992 3.708 11.249 1.00 92.75 96 PHE A C 1
ATOM 745 O O . PHE A 1 96 ? 9.557 3.661 10.157 1.00 92.75 96 PHE A O 1
ATOM 752 N N . GLY A 1 97 ? 9.553 3.227 12.362 1.00 93.25 97 GLY A N 1
ATOM 753 C CA . GLY A 1 97 ? 10.887 2.628 12.396 1.00 93.25 97 GLY A CA 1
ATOM 754 C C . GLY A 1 97 ? 10.986 1.355 11.552 1.00 93.25 97 GLY A C 1
ATOM 755 O O . GLY A 1 97 ? 11.907 1.216 10.748 1.00 93.25 97 GLY A O 1
ATOM 756 N N . SER A 1 98 ? 10.010 0.451 11.674 1.00 93.62 98 SER A N 1
ATOM 757 C CA . SER A 1 98 ? 9.959 -0.779 10.872 1.00 93.62 98 SER A CA 1
ATOM 758 C C . SER A 1 98 ? 9.711 -0.497 9.389 1.00 93.62 98 SER A C 1
ATOM 760 O O . SER A 1 98 ? 10.405 -1.058 8.542 1.00 93.62 98 SER A O 1
ATOM 762 N N . SER A 1 99 ? 8.817 0.442 9.064 1.00 93.81 99 SER A N 1
ATOM 763 C CA . SER A 1 99 ? 8.576 0.885 7.684 1.00 93.81 99 SER A CA 1
ATOM 764 C C . SER A 1 99 ? 9.834 1.477 7.050 1.00 93.81 99 SER A C 1
ATOM 766 O O . SER A 1 99 ? 10.155 1.168 5.904 1.00 93.81 99 SER A O 1
ATOM 768 N N . PHE A 1 100 ? 10.593 2.282 7.799 1.00 94.88 100 PHE A N 1
ATOM 769 C CA . PHE A 1 100 ? 11.870 2.817 7.332 1.00 94.88 100 PHE A CA 1
ATOM 770 C C . PHE A 1 100 ? 12.907 1.707 7.099 1.00 94.88 100 PHE A C 1
ATOM 772 O O . PHE A 1 100 ? 13.625 1.736 6.102 1.00 94.88 100 PHE A O 1
ATOM 779 N N . GLY A 1 101 ? 12.945 0.684 7.958 1.00 94.12 101 GLY A N 1
ATOM 780 C CA . GLY A 1 101 ? 13.775 -0.505 7.747 1.00 94.12 101 GLY A CA 1
ATOM 781 C C . GLY A 1 101 ? 13.431 -1.246 6.450 1.00 94.12 101 GLY A C 1
ATOM 782 O O . GLY A 1 101 ? 14.324 -1.534 5.653 1.00 94.12 101 GLY A O 1
ATOM 783 N N . VAL A 1 102 ? 12.140 -1.493 6.197 1.00 93.69 102 VAL A N 1
ATOM 784 C CA . VAL A 1 102 ? 11.653 -2.130 4.957 1.00 93.69 102 VAL A CA 1
ATOM 785 C C . VAL A 1 102 ? 11.977 -1.279 3.728 1.00 93.69 102 VAL A C 1
ATOM 787 O O . VAL A 1 102 ? 12.385 -1.823 2.699 1.00 93.69 102 VAL A O 1
ATOM 790 N N . PHE A 1 103 ? 11.853 0.046 3.838 1.00 95.06 103 PHE A N 1
ATOM 791 C CA . PHE A 1 103 ? 12.232 0.981 2.782 1.00 95.06 103 PHE A CA 1
ATOM 792 C C . PHE A 1 103 ? 13.717 0.854 2.428 1.00 95.06 103 PHE A C 1
ATOM 794 O O . PHE A 1 103 ? 14.055 0.630 1.268 1.00 95.06 103 PHE A O 1
ATOM 801 N N . VAL A 1 104 ? 14.604 0.958 3.425 1.00 94.44 104 VAL A N 1
ATOM 802 C CA . VAL A 1 104 ? 16.058 0.884 3.219 1.00 94.44 104 VAL A CA 1
ATOM 803 C C . VAL A 1 104 ? 16.451 -0.467 2.631 1.00 94.44 104 VAL A C 1
ATOM 805 O O . VAL A 1 104 ? 17.237 -0.504 1.688 1.00 94.44 104 VAL A O 1
ATOM 808 N N . LEU A 1 105 ? 15.876 -1.563 3.130 1.00 91.50 105 LEU A N 1
ATOM 809 C CA . LEU A 1 105 ? 16.146 -2.909 2.629 1.00 91.50 105 LEU A CA 1
ATOM 810 C C . LEU A 1 105 ? 15.802 -3.019 1.137 1.00 91.50 105 LEU A C 1
ATOM 812 O O . LEU A 1 105 ? 16.666 -3.369 0.332 1.00 91.50 105 LEU A O 1
ATOM 816 N N . ASN A 1 106 ? 14.573 -2.668 0.751 1.00 91.50 106 ASN A N 1
ATOM 817 C CA . ASN A 1 106 ? 14.145 -2.749 -0.647 1.00 91.50 106 ASN A CA 1
ATOM 818 C C . ASN A 1 106 ? 14.933 -1.786 -1.548 1.00 91.50 106 ASN A C 1
ATOM 820 O O . ASN A 1 106 ? 15.340 -2.169 -2.643 1.00 91.50 106 ASN A O 1
ATOM 824 N N . TYR A 1 107 ? 15.198 -0.563 -1.082 1.00 91.50 107 TYR A N 1
ATOM 825 C CA . TYR A 1 107 ? 15.928 0.444 -1.851 1.00 91.50 107 TYR A CA 1
ATOM 826 C C . TYR A 1 107 ? 17.381 0.034 -2.110 1.00 91.50 107 TYR A C 1
ATOM 828 O O . TYR A 1 107 ? 17.857 0.123 -3.241 1.00 91.50 107 TYR A O 1
ATOM 836 N N . VAL A 1 108 ? 18.085 -0.450 -1.078 1.00 90.06 108 VAL A N 1
ATOM 837 C CA . VAL A 1 108 ? 19.486 -0.884 -1.184 1.00 90.06 108 VAL A CA 1
ATOM 838 C C . VAL A 1 108 ? 19.608 -2.114 -2.081 1.00 90.06 108 VAL A C 1
ATOM 840 O O . VAL A 1 108 ? 20.506 -2.170 -2.918 1.00 90.06 108 VAL A O 1
ATOM 843 N N . VAL A 1 109 ? 18.700 -3.086 -1.973 1.00 87.81 109 VAL A N 1
ATOM 844 C CA . VAL A 1 109 ? 18.747 -4.264 -2.852 1.00 87.81 109 VAL A CA 1
ATOM 845 C C . VAL A 1 109 ? 18.432 -3.889 -4.302 1.00 87.81 109 VAL A C 1
ATOM 847 O O . VAL A 1 109 ? 19.129 -4.348 -5.210 1.00 87.81 109 VAL A O 1
ATOM 850 N N . ALA A 1 110 ? 17.460 -3.004 -4.537 1.00 86.69 110 ALA A N 1
ATOM 851 C CA . ALA A 1 110 ? 17.138 -2.526 -5.879 1.00 86.69 110 ALA A CA 1
ATOM 852 C C . ALA A 1 110 ? 18.314 -1.773 -6.523 1.00 86.69 110 ALA A C 1
ATOM 854 O O . ALA A 1 110 ? 18.737 -2.123 -7.625 1.00 86.69 110 ALA A O 1
ATOM 855 N N . ILE A 1 111 ? 18.923 -0.813 -5.821 1.00 86.50 111 ILE A N 1
ATOM 856 C CA . ILE A 1 111 ? 20.016 -0.012 -6.390 1.00 86.50 111 ILE A CA 1
ATOM 857 C C . ILE A 1 111 ? 21.288 -0.830 -6.637 1.00 86.50 111 ILE A C 1
ATOM 859 O O . ILE A 1 111 ? 21.965 -0.619 -7.644 1.00 86.50 111 ILE A O 1
ATOM 863 N N . LEU A 1 112 ? 21.608 -1.787 -5.757 1.00 83.94 112 LEU A N 1
ATOM 864 C CA . LEU A 1 112 ? 22.740 -2.696 -5.957 1.00 83.94 112 LEU A CA 1
ATOM 865 C C . LEU A 1 112 ? 22.535 -3.578 -7.191 1.00 83.94 112 LEU A C 1
ATOM 867 O O . LEU A 1 112 ? 23.493 -3.821 -7.924 1.00 83.94 112 LEU A O 1
ATOM 871 N N . THR A 1 113 ? 21.291 -4.000 -7.433 1.00 80.75 113 THR A N 1
ATOM 872 C CA . THR A 1 113 ? 20.918 -4.788 -8.612 1.00 80.75 113 THR A CA 1
ATOM 873 C C . THR A 1 113 ? 21.057 -3.963 -9.894 1.00 80.75 113 THR A C 1
ATOM 875 O O . THR A 1 113 ? 21.635 -4.444 -10.865 1.00 80.75 113 THR A O 1
ATOM 878 N N . PHE A 1 114 ? 20.601 -2.705 -9.904 1.00 77.19 114 PHE A N 1
ATOM 879 C CA . PHE A 1 114 ? 20.693 -1.847 -11.092 1.00 77.19 114 PHE A CA 1
ATOM 880 C C . PHE A 1 114 ? 22.119 -1.377 -11.414 1.00 77.19 114 PHE A C 1
ATOM 882 O O . PHE A 1 114 ? 22.495 -1.343 -12.582 1.00 77.19 114 PHE A O 1
ATOM 889 N N . ASN A 1 115 ? 22.922 -1.027 -10.403 1.00 73.06 115 ASN A N 1
ATOM 890 C CA . ASN A 1 115 ? 24.278 -0.497 -10.604 1.00 73.06 115 ASN A CA 1
ATOM 891 C C . ASN A 1 115 ? 25.365 -1.583 -10.696 1.00 73.06 115 ASN A C 1
ATOM 893 O O . ASN A 1 115 ? 26.540 -1.245 -10.823 1.00 73.06 115 ASN A O 1
ATOM 897 N N . ASN A 1 116 ? 24.993 -2.868 -10.625 1.00 65.50 116 ASN A N 1
ATOM 898 C CA . ASN A 1 116 ? 25.902 -4.016 -10.717 1.00 65.50 116 ASN A CA 1
ATOM 899 C C . ASN A 1 116 ? 27.136 -3.887 -9.796 1.00 65.50 116 ASN A C 1
ATOM 901 O O . ASN A 1 116 ? 28.267 -4.197 -10.170 1.00 65.50 116 ASN A O 1
ATOM 905 N N . TRP A 1 117 ? 26.933 -3.343 -8.591 1.00 58.84 117 TRP A N 1
ATOM 906 C CA . TRP A 1 117 ? 28.035 -2.879 -7.735 1.00 58.84 117 TRP A CA 1
ATOM 907 C C . TRP A 1 117 ? 28.766 -4.027 -7.015 1.00 58.84 117 TRP A C 1
ATOM 909 O O . TRP A 1 117 ? 29.795 -3.822 -6.375 1.00 58.84 117 TRP A O 1
ATOM 919 N N . THR A 1 118 ? 28.251 -5.251 -7.115 1.00 50.34 118 THR A N 1
ATOM 920 C CA . THR A 1 118 ? 28.792 -6.436 -6.452 1.00 50.34 118 THR A CA 1
ATOM 921 C C . THR A 1 118 ? 28.962 -7.570 -7.458 1.00 50.34 118 THR A C 1
ATOM 923 O O . THR A 1 118 ? 27.990 -8.034 -8.043 1.00 50.34 118 THR A O 1
ATOM 926 N N . SER A 1 119 ? 30.190 -8.085 -7.606 1.00 49.44 119 SER A N 1
ATOM 927 C CA . SER A 1 119 ? 30.494 -9.295 -8.397 1.00 49.44 119 SER A CA 1
ATOM 928 C C . SER A 1 119 ? 29.802 -10.572 -7.891 1.00 49.44 119 SER A C 1
ATOM 930 O O . SER A 1 119 ? 29.997 -11.634 -8.475 1.00 49.44 119 SER A O 1
ATOM 932 N N . ILE A 1 120 ? 29.031 -10.495 -6.800 1.00 51.91 120 ILE A N 1
ATOM 933 C CA . ILE A 1 120 ? 28.302 -11.617 -6.192 1.00 51.91 120 ILE A CA 1
ATOM 934 C C . ILE A 1 120 ? 26.893 -11.751 -6.797 1.00 51.91 120 ILE A C 1
ATOM 936 O O . ILE A 1 120 ? 26.320 -12.835 -6.769 1.00 51.91 120 ILE A O 1
ATOM 940 N N . ILE A 1 121 ? 26.339 -10.683 -7.382 1.00 50.91 121 ILE A N 1
ATOM 941 C CA . ILE A 1 121 ? 25.018 -10.695 -8.022 1.00 50.91 121 ILE A CA 1
ATOM 942 C C . ILE A 1 121 ? 25.246 -10.496 -9.515 1.00 50.91 121 ILE A C 1
ATOM 944 O O . ILE A 1 121 ? 25.376 -9.376 -9.999 1.00 50.91 121 ILE A O 1
ATOM 948 N N . ASN A 1 122 ? 25.352 -11.599 -10.250 1.00 48.44 122 ASN A N 1
ATOM 949 C CA . ASN A 1 122 ? 25.405 -11.532 -11.702 1.00 48.44 122 ASN A CA 1
ATOM 950 C C . ASN A 1 122 ? 24.088 -10.914 -12.207 1.00 48.44 122 ASN A C 1
ATOM 952 O O . ASN A 1 122 ? 23.025 -11.245 -11.688 1.00 48.44 122 ASN A O 1
ATOM 956 N N . THR A 1 123 ? 24.114 -10.054 -13.228 1.00 50.44 123 THR A N 1
ATOM 957 C CA . THR A 1 123 ? 22.900 -9.409 -13.780 1.00 50.44 123 THR A CA 1
ATOM 958 C C . THR A 1 123 ? 21.853 -10.430 -14.261 1.00 50.44 123 THR A C 1
ATOM 960 O O . THR A 1 123 ? 20.667 -10.121 -14.330 1.00 50.44 123 THR A O 1
ATOM 963 N N . ALA A 1 124 ? 22.286 -11.665 -14.541 1.00 51.00 124 ALA A N 1
ATOM 964 C CA . ALA A 1 124 ? 21.429 -12.799 -14.880 1.00 51.00 124 ALA A CA 1
ATOM 965 C C . ALA A 1 124 ? 20.619 -13.362 -13.691 1.00 51.00 124 ALA A C 1
ATOM 967 O O . ALA A 1 124 ? 19.593 -13.999 -13.899 1.00 51.00 124 ALA A O 1
ATOM 968 N N . GLU A 1 125 ? 21.052 -13.120 -12.453 1.00 57.25 125 GLU A N 1
ATOM 969 C CA . GLU A 1 125 ? 20.479 -13.687 -11.230 1.00 57.25 125 GLU A CA 1
ATOM 970 C C . GLU A 1 125 ? 19.782 -12.572 -10.434 1.00 57.25 125 GLU A C 1
ATOM 972 O O . GLU A 1 125 ? 20.185 -12.195 -9.334 1.00 57.25 125 GLU A O 1
ATOM 977 N N . THR A 1 126 ? 18.687 -12.031 -10.977 1.00 69.56 126 THR A N 1
ATOM 978 C CA . THR A 1 126 ? 17.824 -11.028 -10.311 1.00 69.56 126 THR A CA 1
ATOM 979 C C . THR A 1 126 ? 17.002 -11.622 -9.150 1.00 69.56 126 THR A C 1
ATOM 981 O O . THR A 1 126 ? 15.994 -11.058 -8.722 1.00 69.56 126 THR A O 1
ATOM 984 N N . ILE A 1 127 ? 17.435 -12.772 -8.624 1.00 77.69 127 ILE A N 1
ATOM 985 C CA . ILE A 1 127 ? 16.772 -13.550 -7.576 1.00 77.69 127 ILE A CA 1
ATOM 986 C C . ILE A 1 127 ? 16.519 -12.710 -6.315 1.00 77.69 127 ILE A C 1
ATOM 988 O O . ILE A 1 127 ? 15.390 -12.746 -5.827 1.00 77.69 127 ILE A O 1
ATOM 992 N N . PRO A 1 128 ? 17.471 -11.908 -5.788 1.00 79.00 128 PRO A N 1
ATOM 993 C CA . PRO A 1 128 ? 17.230 -11.144 -4.562 1.00 79.00 128 PRO A CA 1
ATOM 994 C C . PRO A 1 128 ? 16.099 -10.122 -4.715 1.00 79.00 128 PRO A C 1
ATOM 996 O O . PRO A 1 128 ? 15.257 -9.984 -3.827 1.00 79.00 128 PRO A O 1
ATOM 999 N N . LEU A 1 129 ? 16.051 -9.437 -5.861 1.00 83.06 129 LEU A N 1
ATOM 1000 C CA . LEU A 1 129 ? 15.007 -8.462 -6.158 1.00 83.06 129 LEU A CA 1
ATOM 1001 C C . LEU A 1 129 ? 13.655 -9.152 -6.353 1.00 83.06 129 LEU A C 1
ATOM 1003 O O . LEU A 1 129 ? 12.652 -8.678 -5.832 1.00 83.06 129 LEU A O 1
ATOM 1007 N N . PHE A 1 130 ? 13.634 -10.294 -7.045 1.00 85.75 130 PHE A N 1
ATOM 1008 C CA . PHE A 1 130 ? 12.422 -11.085 -7.247 1.00 85.75 130 PHE A CA 1
ATOM 1009 C C . PHE A 1 130 ? 11.838 -11.589 -5.920 1.00 85.75 130 PHE A C 1
ATOM 1011 O O . PHE A 1 130 ? 10.643 -11.438 -5.667 1.00 85.75 130 PHE A O 1
ATOM 1018 N N . VAL A 1 131 ? 12.681 -12.143 -5.042 1.00 86.69 131 VAL A N 1
ATOM 1019 C CA . VAL A 1 131 ? 12.262 -12.650 -3.729 1.00 86.69 131 VAL A CA 1
ATOM 1020 C C . VAL A 1 131 ? 11.680 -11.523 -2.875 1.00 86.69 131 VAL A C 1
ATOM 1022 O O . VAL A 1 131 ? 10.619 -11.697 -2.283 1.00 86.69 131 VAL A O 1
ATOM 1025 N N . LEU A 1 132 ? 12.317 -10.353 -2.827 1.00 86.19 132 LEU A N 1
ATOM 1026 C CA . LEU A 1 132 ? 11.789 -9.234 -2.042 1.00 86.19 132 LEU A CA 1
ATOM 1027 C C . LEU A 1 132 ? 10.523 -8.634 -2.649 1.00 86.19 132 LEU A C 1
ATOM 1029 O O . LEU A 1 132 ? 9.553 -8.367 -1.943 1.00 86.19 132 LEU A O 1
ATOM 1033 N N . TYR A 1 133 ? 10.508 -8.433 -3.961 1.00 86.69 133 TYR A N 1
ATOM 1034 C CA . TYR A 1 133 ? 9.400 -7.745 -4.598 1.00 86.69 133 TYR A CA 1
ATOM 1035 C C . TYR A 1 133 ? 8.137 -8.604 -4.671 1.00 86.69 133 TYR A C 1
ATOM 1037 O O . TYR A 1 133 ? 7.058 -8.100 -4.369 1.00 86.69 133 TYR A O 1
ATOM 1045 N N . PHE A 1 134 ? 8.259 -9.887 -5.022 1.00 87.56 134 PHE A N 1
ATOM 1046 C CA . PHE A 1 134 ? 7.109 -10.779 -5.176 1.00 87.56 134 PHE A CA 1
ATOM 1047 C C . PHE A 1 134 ? 6.844 -11.616 -3.927 1.00 87.56 134 PHE A C 1
ATOM 1049 O O . PHE A 1 134 ? 5.730 -11.603 -3.409 1.00 87.56 134 PHE A O 1
ATOM 1056 N N . ILE A 1 135 ? 7.848 -12.341 -3.421 1.00 91.00 135 ILE A N 1
ATOM 1057 C CA . ILE A 1 135 ? 7.626 -13.314 -2.338 1.00 91.00 135 ILE A CA 1
ATOM 1058 C C . ILE A 1 135 ? 7.396 -12.598 -1.009 1.00 91.00 135 ILE A C 1
ATOM 1060 O O . ILE A 1 135 ? 6.425 -12.894 -0.321 1.00 91.00 135 ILE A O 1
ATOM 1064 N N . PHE A 1 136 ? 8.254 -11.644 -0.644 1.00 90.75 136 PHE A N 1
ATOM 1065 C CA . PHE A 1 136 ? 8.137 -10.946 0.636 1.00 90.75 136 PHE A CA 1
ATOM 1066 C C . PHE A 1 136 ? 6.883 -10.064 0.690 1.00 90.75 136 PHE A C 1
ATOM 1068 O O . PHE A 1 136 ? 6.093 -10.204 1.621 1.00 90.75 136 PHE A O 1
ATOM 1075 N N . ASN A 1 137 ? 6.631 -9.228 -0.323 1.00 92.44 137 ASN A N 1
ATOM 1076 C CA . ASN A 1 137 ? 5.401 -8.425 -0.361 1.00 92.44 137 ASN A CA 1
ATOM 1077 C C . ASN A 1 137 ? 4.143 -9.299 -0.465 1.00 92.44 137 ASN A C 1
ATOM 1079 O O . ASN A 1 137 ? 3.166 -9.046 0.238 1.00 92.44 137 ASN A O 1
ATOM 1083 N N . GLY A 1 138 ? 4.179 -10.365 -1.273 1.00 90.75 138 GLY A N 1
ATOM 1084 C CA . GLY A 1 138 ? 3.084 -11.330 -1.370 1.00 90.75 138 GLY A CA 1
ATOM 1085 C C . GLY A 1 138 ? 2.791 -12.017 -0.036 1.00 90.75 138 GLY A C 1
ATOM 1086 O O . GLY A 1 138 ? 1.629 -12.147 0.343 1.00 90.75 138 GLY A O 1
ATOM 1087 N N . LEU A 1 139 ? 3.829 -12.381 0.724 1.00 93.75 139 LEU A N 1
ATOM 1088 C CA . LEU A 1 139 ? 3.688 -12.935 2.070 1.00 93.75 139 LEU A CA 1
ATOM 1089 C C . LEU A 1 139 ? 3.055 -11.924 3.033 1.00 93.75 139 LEU A C 1
ATOM 1091 O O . LEU A 1 139 ? 2.166 -12.302 3.788 1.00 93.75 139 LEU A O 1
ATOM 1095 N N . LEU A 1 140 ? 3.465 -10.651 3.003 1.00 93.69 140 LEU A N 1
ATOM 1096 C CA . LEU A 1 140 ? 2.872 -9.605 3.849 1.00 93.69 140 LEU A CA 1
ATOM 1097 C C . LEU A 1 140 ? 1.379 -9.414 3.559 1.00 93.69 140 LEU A C 1
ATOM 1099 O O . LEU A 1 140 ? 0.577 -9.359 4.491 1.00 93.69 140 LEU A O 1
ATOM 1103 N N . LEU A 1 141 ? 0.997 -9.365 2.281 1.00 93.62 141 LEU A N 1
ATOM 1104 C CA . LEU A 1 141 ? -0.406 -9.258 1.870 1.00 93.62 141 LEU A CA 1
ATOM 1105 C C . LEU A 1 141 ? -1.210 -10.506 2.250 1.00 93.62 141 LEU A C 1
ATOM 1107 O O . LEU A 1 141 ? -2.343 -10.397 2.718 1.00 93.62 141 LEU A O 1
ATOM 1111 N N . PHE A 1 142 ? -0.622 -11.692 2.101 1.00 93.50 142 PHE A N 1
ATOM 1112 C CA . PHE A 1 142 ? -1.254 -12.942 2.512 1.00 93.50 142 PHE A CA 1
ATOM 1113 C C . PHE A 1 142 ? -1.467 -12.998 4.029 1.00 93.50 142 PHE A C 1
ATOM 1115 O O . PHE A 1 142 ? -2.558 -13.328 4.488 1.00 93.50 142 PHE A O 1
ATOM 1122 N N . MET A 1 143 ? -0.460 -12.614 4.816 1.00 93.25 143 MET A N 1
ATOM 1123 C CA . MET A 1 143 ? -0.566 -12.541 6.274 1.00 93.25 143 MET A CA 1
ATOM 1124 C C . MET A 1 143 ? -1.600 -11.500 6.712 1.00 93.25 143 MET A C 1
ATOM 1126 O O . MET A 1 143 ? -2.395 -11.785 7.605 1.00 93.25 143 MET A O 1
ATOM 1130 N N . TYR A 1 144 ? -1.654 -10.338 6.052 1.00 93.44 144 TYR A N 1
ATOM 1131 C CA . TYR A 1 144 ? -2.717 -9.352 6.260 1.00 93.44 144 TYR A CA 1
ATOM 1132 C C . TYR A 1 144 ? -4.098 -9.979 6.048 1.00 93.44 144 TYR A C 1
ATOM 1134 O O . TYR A 1 144 ? -4.957 -9.886 6.922 1.00 93.44 144 TYR A O 1
ATOM 1142 N N . LEU A 1 145 ? -4.298 -10.677 4.928 1.00 92.88 145 LEU A N 1
ATOM 1143 C CA . LEU A 1 145 ? -5.561 -11.340 4.617 1.00 92.88 145 LEU A CA 1
ATOM 1144 C C . LEU A 1 145 ? -5.938 -12.397 5.663 1.00 92.88 145 LEU A C 1
ATOM 1146 O O . LEU A 1 145 ? -7.094 -12.448 6.074 1.00 92.88 145 LEU A O 1
ATOM 1150 N N . LEU A 1 146 ? -4.982 -13.198 6.141 1.00 92.00 146 LEU A N 1
ATOM 1151 C CA . LEU A 1 146 ? -5.229 -14.163 7.215 1.00 92.00 146 LEU A CA 1
ATOM 1152 C C . LEU A 1 146 ? -5.670 -13.480 8.515 1.00 92.00 146 LEU A C 1
ATOM 1154 O O . LEU A 1 146 ? -6.633 -13.930 9.135 1.00 92.00 146 LEU A O 1
ATOM 1158 N N . CYS A 1 147 ? -5.012 -12.384 8.907 1.00 90.38 147 CYS A N 1
ATOM 1159 C CA . CYS A 1 147 ? -5.407 -11.598 10.076 1.00 90.38 147 CYS A CA 1
ATOM 1160 C C . CYS A 1 147 ? -6.829 -11.036 9.924 1.00 90.38 147 CYS A C 1
ATOM 1162 O O . CYS A 1 147 ? -7.627 -11.134 10.855 1.00 90.38 147 CYS A O 1
ATOM 1164 N N . GLN A 1 148 ? -7.179 -10.512 8.747 1.00 90.12 148 GLN A N 1
ATOM 1165 C CA . GLN A 1 148 ? -8.516 -9.965 8.502 1.00 90.12 148 GLN A CA 1
ATOM 1166 C C . GLN A 1 148 ? -9.609 -11.032 8.474 1.00 90.12 148 GLN A C 1
ATOM 1168 O O . GLN A 1 148 ? -10.675 -10.844 9.062 1.00 90.12 148 GLN A O 1
ATOM 1173 N N . LEU A 1 149 ? -9.342 -12.184 7.855 1.00 88.31 149 LEU A N 1
ATOM 1174 C CA . LEU A 1 149 ? -10.267 -13.314 7.894 1.00 88.31 149 LEU A CA 1
ATOM 1175 C C . LEU A 1 149 ? -10.480 -13.797 9.330 1.00 88.31 149 LEU A C 1
ATOM 1177 O O . LEU A 1 149 ? -11.619 -14.041 9.723 1.00 88.31 149 LEU A O 1
ATOM 1181 N N . PHE A 1 150 ? -9.416 -13.877 10.133 1.00 87.44 150 PHE A N 1
ATOM 1182 C CA . PHE A 1 150 ? -9.525 -14.242 11.543 1.00 87.44 150 PHE A CA 1
ATOM 1183 C C . PHE A 1 150 ? -10.466 -13.299 12.307 1.00 87.44 150 PHE A C 1
ATOM 1185 O O . PHE A 1 150 ? -11.367 -13.776 12.993 1.00 87.44 150 PHE A O 1
ATOM 1192 N N . ILE A 1 151 ? -10.336 -11.981 12.131 1.00 84.38 151 ILE A N 1
ATOM 1193 C CA . ILE A 1 151 ? -11.221 -10.987 12.768 1.00 84.38 151 ILE A CA 1
ATOM 1194 C C . ILE A 1 151 ? -12.675 -11.171 12.324 1.00 84.38 151 ILE A C 1
ATOM 1196 O O . ILE A 1 151 ? -13.579 -11.180 13.161 1.00 84.38 151 ILE A O 1
ATOM 1200 N N . CYS A 1 152 ? -12.906 -11.361 11.023 1.00 82.38 152 CYS A N 1
ATOM 1201 C CA . CYS A 1 152 ? -14.248 -11.544 10.471 1.00 82.38 152 CYS A CA 1
ATOM 1202 C C . CYS A 1 152 ? -14.961 -12.781 11.037 1.00 82.38 152 CYS A C 1
ATOM 1204 O O . CYS A 1 152 ? -16.166 -12.734 11.292 1.00 82.38 152 CYS A O 1
ATOM 1206 N N . PHE A 1 153 ? -14.232 -13.886 11.225 1.00 79.12 153 PHE A N 1
ATOM 1207 C CA . PHE A 1 153 ? -14.806 -15.138 11.720 1.00 79.12 153 PHE A CA 1
ATOM 1208 C C . PHE A 1 153 ? -14.899 -15.204 13.244 1.00 79.12 153 PHE A C 1
ATOM 1210 O O . PHE A 1 153 ? -15.890 -15.716 13.760 1.00 79.12 153 PHE A O 1
ATOM 1217 N N . VAL A 1 154 ? -13.881 -14.721 13.960 1.00 75.75 154 VAL A N 1
ATOM 1218 C CA . VAL A 1 154 ? -13.756 -14.910 15.413 1.00 75.75 154 VAL A CA 1
ATOM 1219 C C . VAL A 1 154 ? -14.317 -13.723 16.186 1.00 75.75 154 VAL A C 1
ATOM 1221 O O . VAL A 1 154 ? -15.144 -13.916 17.072 1.00 75.75 154 VAL A O 1
ATOM 1224 N N . THR A 1 155 ? -13.893 -12.503 15.855 1.00 70.56 155 THR A N 1
ATOM 1225 C CA . THR A 1 155 ? -14.204 -11.309 16.657 1.00 70.56 155 THR A CA 1
ATOM 1226 C C . THR A 1 155 ? -15.554 -10.695 16.288 1.00 70.56 155 THR A C 1
ATOM 1228 O O . THR A 1 155 ? -16.315 -10.316 17.172 1.00 70.56 155 THR A O 1
ATOM 1231 N N . LEU A 1 156 ? -15.876 -10.608 14.993 1.00 67.38 156 LEU A N 1
ATOM 1232 C CA . LEU A 1 156 ? -17.051 -9.877 14.491 1.00 67.38 156 LEU A CA 1
ATOM 1233 C C . LEU A 1 156 ? -18.319 -10.724 14.296 1.00 67.38 156 LEU A C 1
ATOM 1235 O O . LEU A 1 156 ? -19.291 -10.211 13.753 1.00 67.38 156 LEU A O 1
ATOM 1239 N N . VAL A 1 157 ? -18.329 -11.995 14.719 1.00 63.66 157 VAL A N 1
ATOM 1240 C CA . VAL A 1 157 ? -19.484 -12.911 14.589 1.00 63.66 157 VAL A CA 1
ATOM 1241 C C . VAL A 1 157 ? -20.083 -12.870 13.167 1.00 63.66 157 VAL A C 1
ATOM 1243 O O . VAL A 1 157 ? -21.184 -12.382 12.940 1.00 63.66 157 VAL A O 1
ATOM 1246 N N . LEU A 1 158 ? -19.328 -13.382 12.189 1.00 67.50 158 LEU A N 1
ATOM 1247 C CA . LEU A 1 158 ? -19.750 -13.624 10.798 1.00 67.50 158 LEU A CA 1
ATOM 1248 C C . LEU A 1 158 ? -20.474 -12.443 10.110 1.00 67.50 158 LEU A C 1
ATOM 1250 O O . LEU A 1 158 ? -21.630 -12.548 9.691 1.00 67.50 158 LEU A O 1
ATOM 1254 N N . ASN A 1 159 ? -19.765 -11.329 9.918 1.00 76.38 159 ASN A N 1
ATOM 1255 C CA . ASN A 1 159 ? -20.276 -10.207 9.131 1.00 76.38 159 ASN A CA 1
ATOM 1256 C C . ASN A 1 159 ? -20.001 -10.401 7.625 1.00 76.38 159 ASN A C 1
ATOM 1258 O O . ASN A 1 159 ? -18.902 -10.132 7.133 1.00 76.38 159 ASN A O 1
ATOM 1262 N N . TRP A 1 160 ? -21.016 -10.855 6.885 1.00 79.44 160 TRP A N 1
ATOM 1263 C CA . TRP A 1 160 ? -20.926 -11.123 5.443 1.00 79.44 160 TRP A CA 1
ATOM 1264 C C . TRP A 1 160 ? -20.491 -9.907 4.618 1.00 79.44 160 TRP A C 1
ATOM 1266 O O . TRP A 1 160 ? -19.697 -10.059 3.695 1.00 79.44 160 TRP A O 1
ATOM 1276 N N . TRP A 1 161 ? -20.912 -8.698 4.997 1.00 83.50 161 TRP A N 1
ATOM 1277 C CA . TRP A 1 161 ? -20.547 -7.472 4.281 1.00 83.50 161 TRP A CA 1
ATOM 1278 C C . TRP A 1 161 ? -19.043 -7.180 4.333 1.00 83.50 161 TRP A C 1
ATOM 1280 O O . TRP A 1 161 ? -18.462 -6.723 3.347 1.00 83.50 161 TRP A O 1
ATOM 1290 N N . ALA A 1 162 ? -18.398 -7.467 5.469 1.00 85.56 162 ALA A N 1
ATOM 1291 C CA . ALA A 1 162 ? -16.955 -7.305 5.622 1.00 85.56 162 ALA A CA 1
ATOM 1292 C C . ALA A 1 162 ? -16.193 -8.352 4.791 1.00 85.56 162 ALA A C 1
ATOM 1294 O O . ALA A 1 162 ? -15.252 -8.017 4.070 1.00 85.56 162 ALA A O 1
ATOM 1295 N N . ILE A 1 163 ? -16.643 -9.610 4.824 1.00 87.81 163 ILE A N 1
ATOM 1296 C CA . ILE A 1 163 ? -16.032 -10.706 4.057 1.00 87.81 163 ILE A CA 1
ATOM 1297 C C . ILE A 1 163 ? -16.137 -10.444 2.551 1.00 87.81 163 ILE A C 1
ATOM 1299 O O . ILE A 1 163 ? -15.164 -10.642 1.823 1.00 87.81 163 ILE A O 1
ATOM 1303 N N . GLU A 1 164 ? -17.285 -9.959 2.080 1.00 89.38 164 GLU A N 1
ATOM 1304 C CA . GLU A 1 164 ? -17.488 -9.594 0.677 1.00 89.38 164 GLU A CA 1
ATOM 1305 C C . GLU A 1 164 ? -16.551 -8.465 0.244 1.00 89.38 164 GLU A C 1
ATOM 1307 O O . GLU A 1 164 ? -15.908 -8.579 -0.800 1.00 89.38 164 GLU A O 1
ATOM 1312 N N . ALA A 1 165 ? -16.410 -7.407 1.051 1.00 91.06 165 ALA A N 1
ATOM 1313 C CA . ALA A 1 165 ? -15.483 -6.314 0.757 1.00 91.06 165 ALA A CA 1
ATOM 1314 C C . ALA A 1 165 ? -14.026 -6.803 0.675 1.00 91.06 165 ALA A C 1
ATOM 1316 O O . ALA A 1 165 ? -13.299 -6.430 -0.250 1.00 91.06 165 ALA A O 1
ATOM 1317 N N . LEU A 1 166 ? -13.612 -7.688 1.588 1.00 92.44 166 LEU A N 1
ATOM 1318 C CA . LEU A 1 166 ? -12.274 -8.278 1.583 1.00 92.44 166 LEU A CA 1
ATOM 1319 C C . LEU A 1 166 ? -12.053 -9.180 0.357 1.00 92.44 166 LEU A C 1
ATOM 1321 O O . LEU A 1 166 ? -11.041 -9.055 -0.331 1.00 92.44 166 LEU A O 1
ATOM 1325 N N . CYS A 1 167 ? -13.013 -10.050 0.037 1.00 93.69 167 CYS A N 1
ATOM 1326 C CA . CYS A 1 167 ? -12.953 -10.931 -1.131 1.00 93.69 167 CYS A CA 1
ATOM 1327 C C . CYS A 1 167 ? -12.859 -10.131 -2.437 1.00 93.69 167 CYS A C 1
ATOM 1329 O O . CYS A 1 167 ? -12.051 -10.438 -3.315 1.00 93.69 167 CYS A O 1
ATOM 1331 N N . LEU A 1 168 ? -13.639 -9.058 -2.538 1.00 94.44 168 LEU A N 1
ATOM 1332 C CA . LEU A 1 168 ? -13.688 -8.204 -3.715 1.00 94.44 168 LEU A CA 1
ATOM 1333 C C . LEU A 1 168 ? -12.418 -7.345 -3.859 1.00 94.44 168 LEU A C 1
ATOM 1335 O O . LEU A 1 168 ? -11.975 -7.094 -4.979 1.00 94.44 168 LEU A O 1
ATOM 1339 N N . SER A 1 169 ? -11.767 -6.980 -2.748 1.00 94.31 169 SER A N 1
ATOM 1340 C CA . SER A 1 169 ? -10.426 -6.381 -2.765 1.00 94.31 169 SER A CA 1
ATOM 1341 C C . SER A 1 169 ? -9.384 -7.329 -3.373 1.00 94.31 169 SER A C 1
ATOM 1343 O O . SER A 1 169 ? -8.665 -6.947 -4.297 1.00 94.31 169 SER A O 1
ATOM 1345 N N . VAL A 1 170 ? -9.357 -8.589 -2.928 1.00 95.12 170 VAL A N 1
ATOM 1346 C CA . VAL A 1 170 ? -8.438 -9.617 -3.452 1.00 95.12 170 VAL A CA 1
ATOM 1347 C C . VAL A 1 170 ? -8.701 -9.889 -4.925 1.00 95.12 170 VAL A C 1
ATOM 1349 O O . VAL A 1 170 ? -7.760 -9.970 -5.709 1.00 95.12 170 VAL A O 1
ATOM 1352 N N . PHE A 1 171 ? -9.972 -9.996 -5.314 1.00 95.75 171 PHE A N 1
ATOM 1353 C CA . PHE A 1 171 ? -10.362 -10.189 -6.706 1.00 95.75 171 PHE A CA 1
ATOM 1354 C C . PHE A 1 171 ? -9.796 -9.085 -7.606 1.00 95.75 171 PHE A C 1
ATOM 1356 O O . PHE A 1 171 ? -9.157 -9.383 -8.614 1.00 95.75 171 PHE A O 1
ATOM 1363 N N . PHE A 1 172 ? -9.971 -7.816 -7.224 1.00 95.69 172 PHE A N 1
ATOM 1364 C CA . PHE A 1 172 ? -9.444 -6.699 -8.005 1.00 95.69 172 PHE A CA 1
ATOM 1365 C C . PHE A 1 172 ? -7.920 -6.609 -7.986 1.00 95.69 172 PHE A C 1
ATOM 1367 O O . PHE A 1 172 ? -7.333 -6.216 -8.996 1.00 95.69 172 PHE A O 1
ATOM 1374 N N . PHE A 1 173 ? -7.272 -6.990 -6.886 1.00 94.06 173 PHE A N 1
ATOM 1375 C CA . PHE A 1 173 ? -5.816 -7.060 -6.822 1.00 94.06 173 PHE A CA 1
ATOM 1376 C C . PHE A 1 173 ? -5.271 -8.129 -7.779 1.00 94.06 173 PHE A C 1
ATOM 1378 O O . PHE A 1 173 ? -4.460 -7.822 -8.645 1.00 94.06 173 PHE A O 1
ATOM 1385 N N . VAL A 1 174 ? -5.789 -9.360 -7.718 1.00 94.94 174 VAL A N 1
ATOM 1386 C CA . VAL A 1 174 ? -5.379 -10.449 -8.624 1.00 94.94 174 VAL A CA 1
ATOM 1387 C C . VAL A 1 174 ? -5.673 -10.092 -10.082 1.00 94.94 174 VAL A C 1
ATOM 1389 O O . VAL A 1 174 ? -4.831 -10.312 -10.951 1.00 94.94 174 VAL A O 1
ATOM 1392 N N . ALA A 1 175 ? -6.828 -9.481 -10.360 1.00 94.38 175 ALA A N 1
ATOM 1393 C CA . ALA A 1 175 ? -7.146 -8.989 -11.695 1.00 94.38 175 ALA A CA 1
ATOM 1394 C C . ALA A 1 175 ? -6.139 -7.927 -12.175 1.00 94.38 175 ALA A C 1
ATOM 1396 O O . ALA A 1 175 ? -5.738 -7.966 -13.337 1.00 94.38 175 ALA A O 1
ATOM 1397 N N . ALA A 1 176 ? -5.684 -7.021 -11.299 1.00 93.00 176 ALA A N 1
ATOM 1398 C CA . ALA A 1 176 ? -4.686 -6.007 -11.639 1.00 93.00 176 ALA A CA 1
ATOM 1399 C C . ALA A 1 176 ? -3.343 -6.630 -12.053 1.00 93.00 176 ALA A C 1
ATOM 1401 O O . ALA A 1 176 ? -2.759 -6.212 -13.056 1.00 93.00 176 ALA A O 1
ATOM 1402 N N . GLU A 1 177 ? -2.888 -7.649 -11.323 1.00 93.06 177 GLU A N 1
ATOM 1403 C CA . GLU A 1 177 ? -1.644 -8.370 -11.611 1.00 93.06 177 GLU A CA 1
ATOM 1404 C C . GLU A 1 177 ? -1.754 -9.181 -12.914 1.00 93.06 177 GLU A C 1
ATOM 1406 O O . GLU A 1 177 ? -0.858 -9.137 -13.759 1.00 93.06 177 GLU A O 1
ATOM 1411 N N . CYS A 1 178 ? -2.879 -9.871 -13.143 1.00 93.38 178 CYS A N 1
ATOM 1412 C CA . CYS A 1 178 ? -3.122 -10.603 -14.390 1.00 93.38 178 CYS A CA 1
ATOM 1413 C C . CYS A 1 178 ? -3.168 -9.673 -15.612 1.00 93.38 178 CYS A C 1
ATOM 1415 O O . CYS A 1 178 ? -2.604 -10.001 -16.658 1.00 93.38 178 CYS A O 1
ATOM 1417 N N . LEU A 1 179 ? -3.813 -8.509 -15.491 1.00 92.00 179 LEU A N 1
ATOM 1418 C CA . LEU A 1 179 ? -3.881 -7.513 -16.564 1.00 92.00 179 LEU A CA 1
ATOM 1419 C C . LEU A 1 179 ? -2.499 -6.951 -16.921 1.00 92.00 179 LEU A C 1
ATOM 1421 O O . LEU A 1 179 ? -2.237 -6.706 -18.096 1.00 92.00 179 LEU A O 1
ATOM 1425 N N . LEU A 1 180 ? -1.620 -6.780 -15.929 1.00 90.94 180 LEU A N 1
ATOM 1426 C CA . LEU A 1 180 ? -0.273 -6.245 -16.130 1.00 90.94 180 LEU A CA 1
ATOM 1427 C C . LEU A 1 180 ? 0.713 -7.288 -16.677 1.00 90.94 180 LEU A C 1
ATOM 1429 O O . LEU A 1 180 ? 1.481 -6.987 -17.582 1.00 90.94 180 LEU A O 1
ATOM 1433 N N . TYR A 1 181 ? 0.725 -8.507 -16.134 1.00 89.00 181 TYR A N 1
ATOM 1434 C CA . TYR A 1 181 ? 1.773 -9.482 -16.464 1.00 89.00 181 TYR A CA 1
ATOM 1435 C C . TYR A 1 181 ? 1.382 -10.488 -17.544 1.00 89.00 181 TYR A C 1
ATOM 1437 O O . TYR A 1 181 ? 2.256 -10.965 -18.262 1.00 89.00 181 TYR A O 1
ATOM 1445 N N . VAL A 1 182 ? 0.095 -10.825 -17.670 1.00 92.50 182 VAL A N 1
ATOM 1446 C CA . VAL A 1 182 ? -0.372 -11.835 -18.634 1.00 92.50 182 VAL A CA 1
ATOM 1447 C C . VAL A 1 182 ? -0.938 -11.167 -19.881 1.00 92.50 182 VAL A C 1
ATOM 1449 O O . VAL A 1 182 ? -0.527 -11.490 -20.989 1.00 92.50 182 VAL A O 1
ATOM 1452 N N . PHE A 1 183 ? -1.853 -10.211 -19.709 1.00 90.12 183 PHE A N 1
ATOM 1453 C CA . PHE A 1 183 ? -2.648 -9.676 -20.820 1.00 90.12 183 PHE A CA 1
ATOM 1454 C C . PHE A 1 183 ? -2.126 -8.366 -21.424 1.00 90.12 183 PHE A C 1
ATOM 1456 O O . PHE A 1 183 ? -2.684 -7.904 -22.416 1.00 90.12 183 PHE A O 1
ATOM 1463 N N . SER A 1 184 ? -1.070 -7.757 -20.876 1.00 88.69 184 SER A N 1
ATOM 1464 C CA . SER A 1 184 ? -0.615 -6.429 -21.323 1.00 88.69 184 SER A CA 1
ATOM 1465 C C . SER A 1 184 ? -0.268 -6.395 -22.814 1.00 88.69 184 SER A C 1
ATOM 1467 O O . SER A 1 184 ? -0.722 -5.506 -23.531 1.00 88.69 184 SER A O 1
ATOM 1469 N N . TYR A 1 185 ? 0.445 -7.408 -23.319 1.00 89.31 185 TYR A N 1
ATOM 1470 C CA . TYR A 1 185 ? 0.805 -7.498 -24.739 1.00 89.31 185 TYR A CA 1
ATOM 1471 C C . TYR A 1 185 ? -0.421 -7.648 -25.657 1.00 89.31 185 TYR A C 1
ATOM 1473 O O . TYR A 1 185 ? -0.535 -6.954 -26.673 1.00 89.31 185 TYR A O 1
ATOM 1481 N N . ASP A 1 186 ? -1.365 -8.510 -25.280 1.00 89.00 186 ASP A N 1
ATOM 1482 C CA . ASP A 1 186 ? -2.592 -8.747 -26.048 1.00 89.00 186 ASP A CA 1
ATOM 1483 C C . ASP A 1 186 ? -3.478 -7.493 -26.087 1.00 89.00 186 ASP A C 1
ATOM 1485 O O . ASP A 1 186 ? -4.041 -7.145 -27.128 1.00 89.00 186 ASP A O 1
ATOM 1489 N N . ILE A 1 187 ? -3.560 -6.765 -24.969 1.00 87.44 187 ILE A N 1
ATOM 1490 C CA . ILE A 1 187 ? -4.286 -5.492 -24.865 1.00 87.44 187 ILE A CA 1
ATOM 1491 C C . ILE A 1 187 ? -3.621 -4.430 -25.749 1.00 87.44 187 ILE A C 1
ATOM 1493 O O . ILE A 1 187 ? -4.302 -3.760 -26.528 1.00 87.44 187 ILE A O 1
ATOM 1497 N N . CYS A 1 188 ? -2.294 -4.312 -25.672 1.00 89.06 188 CYS A N 1
ATOM 1498 C CA . CYS A 1 188 ? -1.5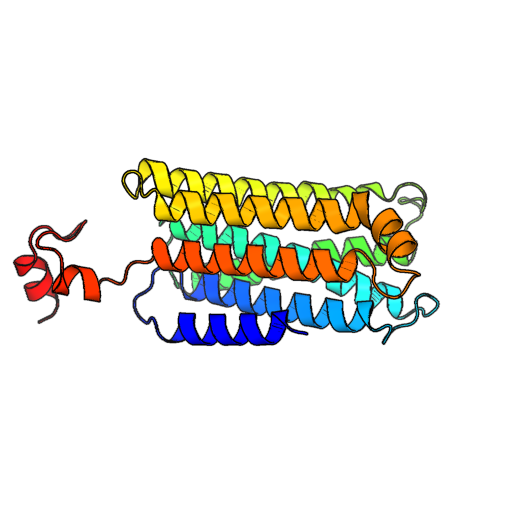17 -3.325 -26.417 1.00 89.06 188 CYS A CA 1
ATOM 1499 C C . CYS A 1 188 ? -1.650 -3.509 -27.938 1.00 89.06 188 CYS A C 1
ATOM 1501 O O . CYS A 1 188 ? -1.876 -2.543 -28.673 1.00 89.06 188 CYS A O 1
ATOM 1503 N N . THR A 1 189 ? -1.589 -4.755 -28.416 1.00 91.06 189 THR A N 1
ATOM 1504 C CA . THR A 1 189 ? -1.760 -5.087 -29.841 1.00 91.06 189 THR A CA 1
ATOM 1505 C C . THR A 1 189 ? -3.203 -4.902 -30.317 1.00 91.06 189 THR A C 1
ATOM 1507 O O . THR A 1 189 ? -3.426 -4.360 -31.400 1.00 91.06 189 THR A O 1
ATOM 1510 N N . SER A 1 190 ? -4.194 -5.259 -29.495 1.00 88.81 190 SER A N 1
ATOM 1511 C CA . SER A 1 190 ? -5.619 -5.108 -29.828 1.00 88.81 190 SER A CA 1
ATOM 1512 C C . SER A 1 190 ? -6.073 -3.646 -29.903 1.00 88.81 190 SER A C 1
ATOM 1514 O O . SER A 1 190 ? -6.949 -3.304 -30.696 1.00 88.81 190 SER A O 1
ATOM 1516 N N . LEU A 1 191 ? -5.468 -2.763 -29.104 1.00 87.31 191 LEU A N 1
ATOM 1517 C CA . LEU A 1 191 ? -5.782 -1.331 -29.050 1.00 87.31 191 LEU A CA 1
ATOM 1518 C C . LEU A 1 191 ? -4.839 -0.475 -29.908 1.00 87.31 191 LEU A C 1
ATOM 1520 O O . LEU A 1 191 ? -4.774 0.738 -29.719 1.00 87.31 191 LEU A O 1
ATOM 1524 N N . SER A 1 192 ? -4.121 -1.075 -30.866 1.00 86.00 192 SER A N 1
ATOM 1525 C CA . SER A 1 192 ? -3.224 -0.358 -31.791 1.00 86.00 192 SER A CA 1
ATOM 1526 C C . SER A 1 192 ? -2.206 0.547 -31.075 1.00 86.00 192 SER A C 1
ATOM 1528 O O . SER A 1 192 ? -1.978 1.678 -31.498 1.00 86.00 192 SER A O 1
ATOM 1530 N N . HIS A 1 193 ? -1.622 0.075 -29.968 1.00 82.31 193 HIS A N 1
ATOM 1531 C CA . HIS A 1 193 ? -0.660 0.809 -29.132 1.00 82.31 193 HIS A CA 1
ATOM 1532 C C . HIS A 1 193 ? -1.170 2.122 -28.498 1.00 82.31 193 HIS A C 1
ATOM 1534 O O . HIS A 1 193 ? -0.371 2.885 -27.957 1.00 82.31 193 HIS A O 1
ATOM 1540 N N . TYR A 1 194 ? -2.479 2.398 -28.506 1.00 78.00 194 TYR A N 1
ATOM 1541 C CA . TYR A 1 194 ? -3.036 3.574 -27.819 1.00 78.00 194 TYR A CA 1
ATOM 1542 C C . TYR A 1 194 ? -3.147 3.394 -26.302 1.00 78.00 194 TYR A C 1
ATOM 1544 O O . TYR A 1 194 ? -3.109 4.376 -25.561 1.00 78.00 194 TYR A O 1
ATOM 1552 N N . ALA A 1 195 ? -3.315 2.157 -25.836 1.00 80.06 195 ALA A N 1
ATOM 1553 C CA . ALA A 1 195 ? -3.446 1.824 -24.426 1.00 80.06 195 ALA A CA 1
ATOM 1554 C C . ALA A 1 195 ? -2.790 0.472 -24.138 1.00 80.06 195 ALA A C 1
ATOM 1556 O O . ALA A 1 195 ? -2.881 -0.452 -24.944 1.00 80.06 195 ALA A O 1
ATOM 1557 N N . ASP A 1 196 ? -2.152 0.378 -22.976 1.00 84.12 196 ASP A N 1
ATOM 1558 C CA . ASP A 1 196 ? -1.476 -0.823 -22.489 1.00 84.12 196 ASP A CA 1
ATOM 1559 C C . ASP A 1 196 ? -2.148 -1.326 -21.199 1.00 84.12 196 ASP A C 1
ATOM 1561 O O . ASP A 1 196 ? -2.923 -0.603 -20.555 1.00 84.12 196 ASP A O 1
ATOM 1565 N N . GLY A 1 197 ? -1.828 -2.553 -20.792 1.00 85.12 197 GLY A N 1
ATOM 1566 C CA . GLY A 1 197 ? -2.318 -3.192 -19.569 1.00 85.12 197 GLY A CA 1
ATOM 1567 C C . GLY A 1 197 ? -2.087 -2.365 -18.299 1.00 85.12 197 GLY A C 1
ATOM 1568 O O . GLY A 1 197 ? -2.861 -2.485 -17.351 1.00 85.12 197 GLY A O 1
ATOM 1569 N N . LEU A 1 198 ? -1.112 -1.449 -18.294 1.00 88.06 198 LEU A N 1
ATOM 1570 C CA . LEU A 1 198 ? -0.819 -0.541 -17.178 1.00 88.06 198 LEU A CA 1
ATOM 1571 C C . LEU A 1 198 ? -2.022 0.337 -16.780 1.00 88.06 198 LEU A C 1
ATOM 1573 O O . LEU A 1 198 ? -2.287 0.522 -15.590 1.00 88.06 198 LEU A O 1
ATOM 1577 N N . ILE A 1 199 ? -2.812 0.834 -17.739 1.00 87.12 199 ILE A N 1
ATOM 1578 C CA . ILE A 1 199 ? -3.990 1.673 -17.432 1.00 87.12 199 ILE A CA 1
ATOM 1579 C C . ILE A 1 199 ? -5.074 0.845 -16.728 1.00 87.12 199 ILE A C 1
ATOM 1581 O O . ILE A 1 199 ? -5.651 1.281 -15.731 1.00 87.12 199 ILE A O 1
ATOM 1585 N N . PHE A 1 200 ? -5.338 -0.368 -17.215 1.00 89.50 200 PHE A N 1
ATOM 1586 C CA . PHE A 1 200 ? -6.349 -1.246 -16.626 1.00 89.50 200 PHE A CA 1
ATOM 1587 C C . PHE A 1 200 ? -5.896 -1.821 -15.282 1.00 89.50 200 PHE A C 1
ATOM 1589 O O . PHE A 1 200 ? -6.692 -1.891 -14.346 1.00 89.50 200 PHE A O 1
ATOM 1596 N N . SER A 1 201 ? -4.613 -2.162 -15.159 1.00 91.38 201 SER A N 1
ATOM 1597 C CA . SER A 1 201 ? -4.015 -2.622 -13.907 1.00 91.38 201 SER A CA 1
ATOM 1598 C C . SER A 1 201 ? -4.096 -1.545 -12.824 1.00 91.38 201 SER A C 1
ATOM 1600 O O . SER A 1 201 ? -4.598 -1.802 -11.731 1.00 91.38 201 SER A O 1
ATOM 1602 N N . THR A 1 202 ? -3.719 -0.301 -13.136 1.00 90.31 202 THR A N 1
ATOM 1603 C CA . THR A 1 202 ? -3.794 0.806 -12.167 1.00 90.31 202 THR A CA 1
ATOM 1604 C C . THR A 1 202 ? -5.228 1.134 -11.744 1.00 90.31 202 THR A C 1
ATOM 1606 O O . THR A 1 202 ? -5.457 1.448 -10.575 1.00 90.31 202 THR A O 1
ATOM 1609 N N . LEU A 1 203 ? -6.209 1.016 -12.648 1.00 90.69 203 LEU A N 1
ATOM 1610 C CA . LEU A 1 203 ? -7.629 1.170 -12.317 1.00 90.69 203 LEU A CA 1
ATOM 1611 C C . LEU A 1 203 ? -8.136 0.038 -11.409 1.00 90.69 203 LEU A C 1
ATOM 1613 O O . LEU A 1 203 ? -8.815 0.305 -10.420 1.00 90.69 203 LEU A O 1
ATOM 1617 N N . SER A 1 204 ? -7.789 -1.214 -11.714 1.00 92.81 204 SER A N 1
ATOM 1618 C CA . SER A 1 204 ? -8.174 -2.367 -10.891 1.00 92.81 204 SER A CA 1
ATOM 1619 C C . SER A 1 204 ? -7.530 -2.299 -9.504 1.00 92.81 204 SER A C 1
ATOM 1621 O O . SER A 1 204 ? -8.207 -2.490 -8.496 1.00 92.81 204 SER A O 1
ATOM 1623 N N . ASN A 1 205 ? -6.256 -1.908 -9.423 1.00 92.12 205 ASN A N 1
ATOM 1624 C CA . ASN A 1 205 ? -5.566 -1.704 -8.150 1.00 92.12 205 ASN A CA 1
ATOM 1625 C C . ASN A 1 205 ? -6.208 -0.571 -7.326 1.00 92.12 205 ASN A C 1
ATOM 1627 O O . ASN A 1 205 ? -6.371 -0.688 -6.113 1.00 92.12 205 ASN A O 1
ATOM 1631 N N . LEU A 1 206 ? -6.665 0.506 -7.977 1.00 91.56 206 LEU A N 1
ATOM 1632 C CA . LEU A 1 206 ? -7.427 1.554 -7.298 1.00 91.56 206 LEU A CA 1
ATOM 1633 C C . LEU A 1 206 ? -8.713 1.002 -6.665 1.00 91.56 206 LEU A C 1
ATOM 1635 O O . LEU A 1 206 ? -8.990 1.299 -5.503 1.00 91.56 206 LEU A O 1
ATOM 1639 N N . PHE A 1 207 ? -9.476 0.178 -7.388 1.00 92.19 207 PHE A N 1
ATOM 1640 C CA . PHE A 1 207 ? -10.665 -0.466 -6.825 1.00 92.19 207 PHE A CA 1
ATOM 1641 C C . PHE A 1 207 ? -10.327 -1.418 -5.676 1.00 92.19 207 PHE A C 1
ATOM 1643 O O . PHE A 1 207 ? -11.051 -1.432 -4.680 1.00 92.19 207 PHE A O 1
ATOM 1650 N N . ALA A 1 208 ? -9.215 -2.151 -5.755 1.00 93.56 208 ALA A N 1
ATOM 1651 C CA . ALA A 1 208 ? -8.751 -2.998 -4.659 1.00 93.56 208 ALA A CA 1
ATOM 1652 C C . ALA A 1 208 ? -8.529 -2.183 -3.372 1.00 93.56 208 ALA A C 1
ATOM 1654 O O . ALA A 1 208 ? -9.056 -2.547 -2.319 1.00 93.56 208 ALA A O 1
ATOM 1655 N N . ILE A 1 209 ? -7.843 -1.038 -3.470 1.00 92.75 209 ILE A N 1
ATOM 1656 C CA . ILE A 1 209 ? -7.584 -0.122 -2.345 1.00 92.75 209 ILE A CA 1
ATOM 1657 C C . ILE A 1 209 ? -8.874 0.516 -1.817 1.00 92.75 209 ILE A C 1
ATOM 1659 O O . ILE A 1 209 ? -9.050 0.643 -0.605 1.00 92.75 209 ILE A O 1
ATOM 1663 N N . MET A 1 210 ? -9.813 0.879 -2.696 1.00 91.56 210 MET A N 1
ATOM 1664 C CA . MET A 1 210 ? -11.128 1.374 -2.272 1.00 91.56 210 MET A CA 1
ATOM 1665 C C . MET A 1 210 ? -11.889 0.335 -1.445 1.00 91.56 210 MET A C 1
ATOM 1667 O O . MET A 1 210 ? -12.578 0.695 -0.493 1.00 91.56 210 MET A O 1
ATOM 1671 N N . MET A 1 211 ? -11.754 -0.949 -1.776 1.00 92.50 211 MET A N 1
ATOM 1672 C CA . MET A 1 211 ? -12.395 -2.024 -1.022 1.00 92.50 211 MET A CA 1
ATOM 1673 C C . MET A 1 211 ? -11.676 -2.343 0.283 1.00 92.50 211 MET A C 1
ATOM 1675 O O . MET A 1 211 ? -12.355 -2.650 1.254 1.00 92.50 211 MET A O 1
ATOM 1679 N N . VAL A 1 212 ? -10.350 -2.170 0.358 1.00 92.81 212 VAL A N 1
ATOM 1680 C CA . VAL A 1 212 ? -9.624 -2.178 1.643 1.00 92.81 212 VAL A CA 1
ATOM 1681 C C . VAL A 1 212 ? -10.145 -1.068 2.557 1.00 92.81 212 VAL A C 1
ATOM 1683 O O . VAL A 1 212 ? -10.438 -1.319 3.723 1.00 92.81 212 VAL A O 1
ATOM 1686 N N . TYR A 1 213 ? -10.316 0.148 2.026 1.00 91.12 213 TYR A N 1
ATOM 1687 C CA . TYR A 1 213 ? -10.908 1.251 2.783 1.00 91.12 213 TYR A CA 1
ATOM 1688 C C . TYR A 1 213 ? -12.332 0.921 3.238 1.00 91.12 213 TYR A C 1
ATOM 1690 O O . TYR A 1 213 ? -12.650 1.091 4.408 1.00 91.12 213 TYR A O 1
ATOM 1698 N N . LYS A 1 214 ? -13.179 0.414 2.335 1.00 90.06 214 LYS A N 1
ATOM 1699 C CA . LYS A 1 214 ? -14.560 0.045 2.663 1.00 90.06 214 LYS A CA 1
ATOM 1700 C C . LYS A 1 214 ? -14.621 -1.068 3.708 1.00 90.06 214 LYS A C 1
ATOM 1702 O O . LYS A 1 214 ? -15.448 -1.007 4.605 1.00 90.06 214 LYS A O 1
ATOM 1707 N N . TYR A 1 215 ? -13.747 -2.063 3.605 1.00 90.00 215 TYR A N 1
ATOM 1708 C CA . TYR A 1 215 ? -13.603 -3.114 4.603 1.00 90.00 215 TYR A CA 1
ATOM 1709 C C . TYR A 1 215 ? -13.259 -2.522 5.974 1.00 90.00 215 TYR A C 1
ATOM 1711 O O . TYR A 1 215 ? -13.941 -2.817 6.951 1.00 90.00 215 TYR A O 1
ATOM 1719 N N . TRP A 1 216 ? -12.262 -1.635 6.029 1.00 88.38 216 TRP A N 1
ATOM 1720 C CA . TRP A 1 216 ? -11.897 -0.934 7.257 1.00 88.38 216 TRP A CA 1
ATOM 1721 C C . TRP A 1 216 ? -13.063 -0.113 7.818 1.00 88.38 216 TRP A C 1
ATOM 1723 O O . TRP A 1 216 ? -13.356 -0.186 9.004 1.00 88.38 216 TRP A O 1
ATOM 1733 N N . ASP A 1 217 ? -13.788 0.603 6.965 1.00 85.75 217 ASP A N 1
ATOM 1734 C CA . ASP A 1 217 ? -14.956 1.389 7.363 1.00 85.75 217 ASP A CA 1
ATOM 1735 C C . ASP A 1 217 ? -16.076 0.516 7.961 1.00 85.75 217 ASP A C 1
ATOM 1737 O O . ASP A 1 217 ? -16.728 0.923 8.916 1.00 85.75 217 ASP A O 1
ATOM 1741 N N . ILE A 1 218 ? -16.259 -0.707 7.446 1.00 83.12 218 ILE A N 1
ATOM 1742 C CA . ILE A 1 218 ? -17.238 -1.673 7.965 1.00 83.12 218 ILE A CA 1
ATOM 1743 C C . ILE A 1 218 ? -16.791 -2.258 9.305 1.00 83.12 218 ILE A C 1
ATOM 1745 O O . ILE A 1 218 ? -17.619 -2.409 10.189 1.00 83.12 218 ILE A O 1
ATOM 1749 N N . ILE A 1 219 ? -15.522 -2.637 9.483 1.00 79.81 219 ILE A N 1
ATOM 1750 C CA . ILE A 1 219 ? -15.087 -3.256 10.752 1.00 79.81 219 ILE A CA 1
ATOM 1751 C C . ILE A 1 219 ? -14.968 -2.238 11.889 1.00 79.81 219 ILE A C 1
ATOM 1753 O O . ILE A 1 219 ? -15.090 -2.608 13.053 1.00 79.81 219 ILE A O 1
ATOM 1757 N N . THR A 1 220 ? -14.747 -0.966 11.554 1.00 72.62 220 THR A N 1
ATOM 1758 C CA . THR A 1 220 ? -14.503 0.111 12.518 1.00 72.62 220 THR A CA 1
ATOM 1759 C C . THR A 1 220 ? -15.787 0.893 12.792 1.00 72.62 220 THR A C 1
ATOM 1761 O O . THR A 1 220 ? -15.826 2.114 12.641 1.00 72.62 220 THR A O 1
ATOM 1764 N N . PHE A 1 221 ? -16.856 0.172 13.151 1.00 58.59 221 PHE A N 1
ATOM 1765 C CA . PHE A 1 221 ? -18.133 0.767 13.553 1.00 58.59 221 PHE A CA 1
ATOM 1766 C C . PHE A 1 221 ? -17.906 1.807 14.661 1.00 58.59 221 PHE A C 1
ATOM 1768 O O . PHE A 1 221 ? -17.253 1.514 15.659 1.00 58.59 221 PHE A O 1
ATOM 1775 N N . ASP A 1 222 ? -18.429 3.022 14.479 1.00 51.09 222 ASP A N 1
ATOM 1776 C CA . ASP A 1 222 ? -18.301 4.090 15.472 1.00 51.09 222 ASP A CA 1
ATOM 1777 C C . ASP A 1 222 ? -19.135 3.756 16.723 1.00 51.09 222 ASP A C 1
ATOM 1779 O O . ASP A 1 222 ? -20.338 3.490 16.630 1.00 51.09 222 ASP A O 1
ATOM 1783 N N . ASP A 1 223 ? -18.514 3.840 17.905 1.00 45.97 223 ASP A N 1
ATOM 1784 C CA . ASP A 1 223 ? -19.171 3.682 19.216 1.00 45.97 223 ASP A CA 1
ATOM 1785 C C . ASP A 1 223 ? -20.399 4.613 19.387 1.00 45.97 223 ASP A C 1
ATOM 1787 O O . ASP A 1 223 ? -21.356 4.288 20.095 1.00 45.97 223 ASP A O 1
ATOM 1791 N N . ASP A 1 224 ? -20.434 5.742 18.668 1.00 41.25 224 ASP A N 1
ATOM 1792 C CA . ASP A 1 224 ? -21.552 6.695 18.658 1.00 41.25 224 ASP A CA 1
ATOM 1793 C C . ASP A 1 224 ? -22.843 6.149 18.007 1.00 41.25 224 ASP A C 1
ATOM 1795 O O . ASP A 1 224 ? -23.951 6.575 18.369 1.00 41.25 224 ASP A O 1
ATOM 1799 N N . GLU A 1 225 ? -22.747 5.211 17.056 1.00 44.72 225 GLU A N 1
ATOM 1800 C CA . GLU A 1 225 ? -23.915 4.565 16.435 1.00 44.72 225 GLU A CA 1
ATOM 1801 C C . GLU A 1 225 ? -24.447 3.408 17.286 1.00 44.72 225 GLU A C 1
ATOM 1803 O O . GLU A 1 225 ? -25.666 3.222 17.360 1.00 44.72 225 GLU A O 1
ATOM 1808 N N . TYR A 1 226 ? -23.567 2.708 18.011 1.00 44.44 226 TYR A N 1
ATOM 1809 C CA . TYR A 1 226 ? -23.955 1.682 18.983 1.00 44.44 226 TYR A CA 1
ATOM 1810 C C . TYR A 1 226 ? -24.858 2.256 20.081 1.00 44.44 226 TYR A C 1
ATOM 1812 O O . TYR A 1 226 ? -25.912 1.694 20.386 1.00 44.44 226 TYR A O 1
ATOM 1820 N N . ILE A 1 227 ? -24.514 3.427 20.626 1.00 46.47 227 ILE A N 1
ATOM 1821 C CA . ILE A 1 227 ? -25.345 4.093 21.640 1.00 46.47 227 ILE A CA 1
ATOM 1822 C C . ILE A 1 227 ? -26.672 4.571 21.033 1.00 46.47 227 ILE A C 1
ATOM 1824 O O . ILE A 1 227 ? -27.713 4.527 21.695 1.00 46.47 227 ILE A O 1
ATOM 1828 N N . ARG A 1 228 ? -26.699 5.028 19.776 1.00 44.41 228 ARG A N 1
ATOM 1829 C CA . ARG A 1 228 ? -27.937 5.544 19.167 1.00 44.41 228 ARG A CA 1
ATOM 1830 C C . ARG A 1 228 ? -28.912 4.453 18.729 1.00 44.41 228 ARG A C 1
ATOM 1832 O O . ARG A 1 228 ? -30.108 4.643 18.955 1.00 44.41 228 ARG A O 1
ATOM 1839 N N . TYR A 1 229 ? -28.438 3.335 18.181 1.00 43.38 229 TYR A N 1
ATOM 1840 C CA . TYR A 1 229 ? -29.290 2.395 17.437 1.00 43.38 229 TYR A CA 1
ATOM 1841 C C . TYR A 1 229 ? -29.334 0.953 17.967 1.00 43.38 229 TYR A C 1
ATOM 1843 O O . TYR A 1 229 ? -30.174 0.187 17.500 1.00 43.38 229 TYR A O 1
ATOM 1851 N N . THR A 1 230 ? -28.519 0.576 18.957 1.00 43.75 230 THR A N 1
ATOM 1852 C CA . THR A 1 230 ? -28.540 -0.777 19.552 1.00 43.75 230 THR A CA 1
ATOM 1853 C C . THR A 1 230 ? -28.758 -0.738 21.066 1.00 43.75 230 THR A C 1
ATOM 1855 O O . THR A 1 230 ? -28.226 0.124 21.757 1.00 43.75 230 THR A O 1
ATOM 1858 N N . GLU A 1 231 ? -29.566 -1.660 21.602 1.00 51.47 231 GLU A N 1
ATOM 1859 C CA . GLU A 1 231 ? -29.838 -1.761 23.052 1.00 51.47 231 GLU A CA 1
ATOM 1860 C C . GLU A 1 231 ? -28.673 -2.378 23.845 1.00 51.47 231 GLU A C 1
ATOM 1862 O O . GLU A 1 231 ? -28.584 -2.188 25.059 1.00 51.47 231 GLU A O 1
ATOM 1867 N N . VAL A 1 232 ? -27.774 -3.093 23.162 1.00 46.66 232 VAL A N 1
ATOM 1868 C CA . VAL A 1 232 ? -26.666 -3.838 23.769 1.00 46.66 232 VAL A CA 1
ATOM 1869 C C . VAL A 1 232 ? -25.361 -3.448 23.081 1.00 46.66 232 VAL A C 1
ATOM 1871 O O . VAL A 1 232 ? -25.232 -3.589 21.865 1.00 46.66 232 VAL A O 1
ATOM 1874 N N . VAL A 1 233 ? -24.400 -2.963 23.866 1.00 50.94 233 VAL A N 1
ATOM 1875 C CA . VAL A 1 233 ? -23.063 -2.558 23.418 1.00 50.94 233 VAL A CA 1
ATOM 1876 C C . VAL A 1 233 ? -22.084 -3.707 23.705 1.00 50.94 233 VAL A C 1
ATOM 1878 O O . VAL A 1 233 ? -21.966 -4.130 24.863 1.00 50.94 233 VAL A O 1
ATOM 1881 N N . PRO A 1 234 ? -21.371 -4.250 22.700 1.00 42.25 234 PRO A N 1
ATOM 1882 C CA . PRO A 1 234 ? -20.379 -5.296 22.920 1.00 42.25 234 PRO A CA 1
ATOM 1883 C C . PRO A 1 234 ? -19.281 -4.790 23.864 1.00 42.25 234 PRO A C 1
ATOM 1885 O O . PRO A 1 234 ? -18.600 -3.816 23.567 1.00 42.25 234 PRO A O 1
ATOM 1888 N N . GLY A 1 235 ? -19.127 -5.436 25.022 1.00 54.47 235 GLY A N 1
ATOM 1889 C CA . GLY A 1 235 ? -18.128 -5.077 26.038 1.00 54.47 235 GLY A CA 1
ATOM 1890 C C . GLY A 1 235 ? -18.618 -4.177 27.181 1.00 54.47 235 GLY A C 1
ATOM 1891 O O . GLY A 1 235 ? -17.972 -4.168 28.224 1.00 54.47 235 GLY A O 1
ATOM 1892 N N . VAL A 1 236 ? -19.764 -3.494 27.046 1.00 50.41 236 VAL A N 1
ATOM 1893 C CA . VAL A 1 236 ? -20.323 -2.597 28.093 1.00 50.41 236 VAL A CA 1
ATOM 1894 C C . VAL A 1 236 ? -21.754 -2.985 28.506 1.00 50.41 236 VAL A C 1
ATOM 1896 O O . VAL A 1 236 ? -22.356 -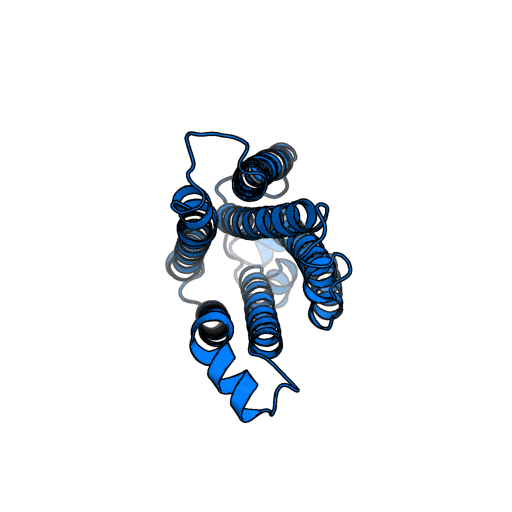2.336 29.345 1.00 50.41 236 VAL A O 1
ATOM 1899 N N . GLY A 1 237 ? -22.310 -4.079 27.981 1.00 61.84 237 GLY A N 1
ATOM 1900 C CA . GLY A 1 237 ? -23.641 -4.529 28.393 1.00 61.84 237 GLY A CA 1
ATOM 1901 C C . GLY A 1 237 ? -24.749 -3.611 27.868 1.00 61.84 237 GLY A C 1
ATOM 1902 O O . GLY A 1 237 ? -24.744 -3.235 26.694 1.00 61.84 237 GLY A O 1
ATOM 1903 N N . TYR A 1 238 ? -25.748 -3.314 28.702 1.00 60.47 238 TYR A N 1
ATOM 1904 C CA . TYR A 1 238 ? -26.921 -2.534 28.292 1.00 60.47 238 TYR A CA 1
ATOM 1905 C C . TYR A 1 238 ? -26.563 -1.068 28.015 1.00 60.47 238 TYR A C 1
ATOM 1907 O O . TYR A 1 238 ? -25.729 -0.467 28.688 1.00 60.47 238 TYR A O 1
ATOM 1915 N N . LYS A 1 239 ? -27.275 -0.460 27.062 1.00 52.84 239 LYS A N 1
ATOM 1916 C CA . LYS A 1 239 ? -27.141 0.950 26.656 1.00 52.84 239 LYS A CA 1
ATOM 1917 C C . LYS A 1 239 ? -27.118 1.957 27.820 1.00 52.84 239 LYS A C 1
ATOM 1919 O O . LYS A 1 239 ? -26.456 2.988 27.716 1.00 52.84 239 LYS A O 1
ATOM 1924 N N . GLU A 1 240 ? -27.808 1.660 28.919 1.00 61.28 240 GLU A N 1
ATOM 1925 C CA . GLU A 1 240 ? -27.845 2.514 30.115 1.00 61.28 240 GLU A CA 1
ATOM 1926 C C . GLU A 1 240 ? -26.489 2.582 30.844 1.00 61.28 240 GLU A C 1
ATOM 1928 O O . GLU A 1 240 ? -26.095 3.652 31.309 1.00 61.28 240 GLU A O 1
ATOM 1933 N N . GLU A 1 241 ? -25.734 1.479 30.886 1.00 59.44 241 GLU A N 1
ATOM 1934 C CA . GLU A 1 241 ? -24.410 1.420 31.526 1.00 59.44 241 GLU A CA 1
ATOM 1935 C C . GLU A 1 241 ? -23.366 2.201 30.715 1.00 59.44 241 GLU A C 1
ATOM 1937 O O . GLU A 1 241 ? -22.533 2.910 31.279 1.00 59.44 241 GLU A O 1
ATOM 1942 N N . ALA A 1 242 ? -23.475 2.168 29.383 1.00 57.31 242 ALA A N 1
ATOM 1943 C CA . ALA A 1 242 ? -22.631 2.961 28.493 1.00 57.31 242 ALA A CA 1
ATOM 1944 C C . ALA A 1 242 ? -22.887 4.476 28.625 1.00 57.31 242 ALA A C 1
ATOM 1946 O O . ALA A 1 242 ? -21.946 5.268 28.585 1.00 57.31 242 ALA A O 1
ATOM 1947 N N . GLN A 1 243 ? -24.141 4.901 28.836 1.00 60.94 243 GLN A N 1
ATOM 1948 C CA . GLN A 1 243 ? -24.471 6.317 29.057 1.00 60.94 243 GLN A CA 1
ATOM 1949 C C . GLN A 1 243 ? -23.966 6.854 30.403 1.00 60.94 243 GLN A C 1
ATOM 1951 O O . GLN A 1 243 ? -23.665 8.042 30.507 1.00 60.94 243 GLN A O 1
ATOM 1956 N N . ALA A 1 244 ? -23.854 6.003 31.425 1.00 63.53 244 ALA A N 1
ATOM 1957 C CA . ALA A 1 244 ? -23.363 6.397 32.744 1.00 63.53 244 ALA A CA 1
ATOM 1958 C C . ALA A 1 244 ? -21.846 6.650 32.782 1.00 63.53 244 ALA A C 1
ATOM 1960 O O . ALA A 1 244 ? -21.392 7.424 33.615 1.00 63.53 244 ALA A O 1
ATOM 1961 N N . LEU A 1 245 ? -21.069 6.032 31.886 1.00 57.50 245 LEU A N 1
ATOM 1962 C CA . LEU A 1 245 ? -19.613 6.216 31.801 1.00 57.50 245 LEU A CA 1
ATOM 19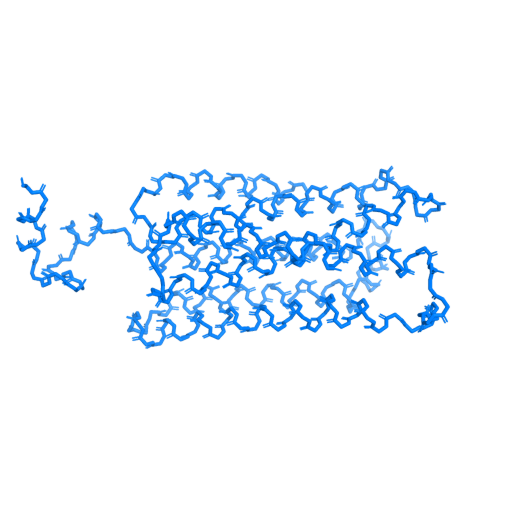63 C C . LEU A 1 245 ? -19.194 7.496 31.056 1.00 57.50 245 LEU A C 1
ATOM 1965 O O . LEU A 1 245 ? -18.031 7.888 31.121 1.00 57.50 245 LEU A O 1
ATOM 1969 N N . LEU A 1 246 ? -20.126 8.124 30.334 1.00 53.91 246 LEU A N 1
ATOM 1970 C CA . LEU A 1 246 ? -19.895 9.346 29.555 1.00 53.91 246 LEU A CA 1
ATOM 1971 C C . LEU A 1 246 ? -20.243 10.641 30.313 1.00 53.91 246 LEU A C 1
ATOM 1973 O O . LEU A 1 246 ? -19.900 11.719 29.825 1.00 53.91 246 LEU A O 1
ATOM 1977 N N . ASN A 1 247 ? -20.905 10.545 31.472 1.00 46.25 247 ASN A N 1
ATOM 1978 C CA . ASN A 1 247 ? -21.194 11.670 32.375 1.00 46.25 247 ASN A CA 1
ATOM 1979 C C . ASN A 1 247 ? -20.215 11.698 33.552 1.00 46.25 247 ASN A C 1
ATOM 1981 O O . ASN A 1 247 ? -19.881 12.821 33.992 1.00 46.25 247 ASN A O 1
#

pLDDT: mean 81.23, std 14.41, range [41.25, 95.75]